Protein AF-A0A7J7QDY1-F1 (afdb_monomer_lite)

Structure (mmCIF, N/CA/C/O backbone):
data_AF-A0A7J7QDY1-F1
#
_entry.id   AF-A0A7J7QDY1-F1
#
loop_
_atom_site.group_PDB
_atom_site.id
_atom_site.type_symbol
_atom_site.label_atom_id
_atom_site.label_alt_id
_atom_site.label_comp_id
_atom_site.label_asym_id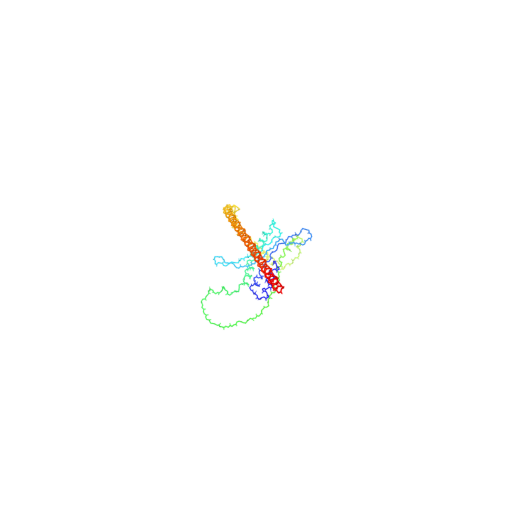
_atom_site.label_entity_id
_atom_site.label_seq_id
_atom_site.pdbx_PDB_ins_code
_atom_site.Cartn_x
_atom_site.Cartn_y
_atom_site.Cartn_z
_atom_site.occupancy
_atom_site.B_iso_or_equiv
_atom_site.auth_seq_id
_atom_site.auth_comp_id
_atom_site.auth_asym_id
_atom_site.auth_atom_id
_atom_site.pdbx_PDB_model_num
ATOM 1 N N . MET A 1 1 ? 29.925 -19.245 -31.149 1.00 50.41 1 MET A N 1
ATOM 2 C CA . MET A 1 1 ? 29.513 -19.096 -32.560 1.00 50.41 1 MET A CA 1
ATOM 3 C C . MET A 1 1 ? 29.948 -20.261 -33.450 1.00 50.41 1 MET A C 1
ATOM 5 O O . MET A 1 1 ? 29.070 -20.991 -33.870 1.00 50.41 1 MET A O 1
ATOM 9 N N . VAL A 1 2 ? 31.245 -20.544 -33.677 1.00 49.28 2 VAL A N 1
ATOM 10 C CA . VAL A 1 2 ? 31.669 -21.784 -34.391 1.00 49.28 2 VAL A CA 1
ATOM 11 C C . VAL A 1 2 ? 31.068 -23.031 -33.732 1.00 49.28 2 VAL A C 1
ATOM 13 O O . VAL A 1 2 ? 30.481 -23.875 -34.396 1.00 49.28 2 VAL A O 1
ATOM 16 N N . LYS A 1 3 ? 31.096 -23.073 -32.395 1.00 56.62 3 LYS A N 1
ATOM 17 C CA . LYS A 1 3 ? 30.429 -24.101 -31.585 1.00 56.62 3 LYS A CA 1
ATOM 18 C C . LYS A 1 3 ? 28.907 -24.157 -31.792 1.00 56.62 3 LYS A C 1
ATOM 20 O O . LYS A 1 3 ? 28.329 -25.228 -31.714 1.00 56.62 3 LYS A O 1
ATOM 25 N N . GLU A 1 4 ? 28.264 -23.024 -32.068 1.00 64.38 4 GLU A N 1
ATOM 26 C CA . GLU A 1 4 ? 26.815 -22.935 -32.287 1.00 64.38 4 GLU A CA 1
ATOM 27 C C . GLU A 1 4 ? 26.431 -23.416 -33.690 1.00 64.38 4 GLU A C 1
ATOM 29 O O . GLU A 1 4 ? 25.516 -24.219 -33.820 1.00 64.38 4 GLU A O 1
ATOM 34 N N . GLN A 1 5 ? 27.166 -23.005 -34.727 1.00 64.06 5 GLN A N 1
ATOM 35 C CA . GLN A 1 5 ? 26.963 -23.506 -36.089 1.00 64.06 5 GLN A CA 1
ATOM 36 C C . GLN A 1 5 ? 27.288 -25.004 -36.182 1.00 64.06 5 GLN A C 1
ATOM 38 O O . GLN A 1 5 ? 26.519 -25.768 -36.756 1.00 64.06 5 GLN A O 1
ATOM 43 N N . HIS A 1 6 ? 28.349 -25.465 -35.510 1.00 65.69 6 HIS A N 1
ATOM 44 C CA . HIS A 1 6 ? 28.631 -26.895 -35.371 1.00 65.69 6 HIS A CA 1
ATOM 45 C C . HIS A 1 6 ? 27.482 -27.637 -34.673 1.00 65.69 6 HIS A C 1
ATOM 47 O O . HIS A 1 6 ? 27.108 -28.731 -35.095 1.00 65.69 6 HIS A O 1
ATOM 53 N N . ASN A 1 7 ? 26.869 -27.026 -33.654 1.00 70.56 7 ASN A N 1
ATOM 54 C CA . ASN A 1 7 ? 25.703 -27.594 -32.988 1.00 70.56 7 ASN A CA 1
ATOM 55 C C . ASN A 1 7 ? 24.478 -27.641 -33.919 1.00 70.56 7 ASN A C 1
ATOM 57 O O . ASN A 1 7 ? 23.818 -28.670 -33.980 1.00 70.56 7 ASN A O 1
ATOM 61 N N . LYS A 1 8 ? 24.217 -26.594 -34.716 1.00 71.88 8 LYS A N 1
ATOM 62 C CA . LYS A 1 8 ? 23.139 -26.577 -35.727 1.00 71.88 8 LYS A CA 1
ATOM 63 C C . LYS A 1 8 ? 23.311 -27.687 -36.768 1.00 71.88 8 LYS A C 1
ATOM 65 O O . LYS A 1 8 ? 22.356 -28.401 -37.052 1.00 71.88 8 LYS A O 1
ATOM 70 N N . VAL A 1 9 ? 24.532 -27.902 -37.264 1.00 71.06 9 VAL A N 1
ATOM 71 C CA . VAL A 1 9 ? 24.847 -29.010 -38.188 1.00 71.06 9 VAL A CA 1
ATOM 72 C C . VAL A 1 9 ? 24.689 -30.373 -37.511 1.00 71.06 9 VAL A C 1
ATOM 74 O O . VAL A 1 9 ? 24.189 -31.312 -38.125 1.00 71.06 9 VAL A O 1
ATOM 77 N N . THR A 1 10 ? 25.085 -30.489 -36.243 1.00 69.38 10 THR A N 1
ATOM 78 C CA . THR A 1 10 ? 24.959 -31.732 -35.465 1.00 69.38 10 THR A CA 1
ATOM 79 C C . THR A 1 10 ? 23.492 -32.083 -35.215 1.00 69.38 10 THR A C 1
ATOM 81 O O . THR A 1 10 ? 23.098 -33.230 -35.414 1.00 69.38 10 THR A O 1
ATOM 84 N N . ILE A 1 11 ? 22.668 -31.092 -34.863 1.00 80.88 11 ILE A N 1
ATOM 85 C CA . ILE A 1 11 ? 21.217 -31.233 -34.687 1.00 80.88 11 ILE A CA 1
ATOM 86 C C . ILE A 1 11 ? 20.552 -31.598 -36.017 1.00 80.88 11 ILE A C 1
ATOM 88 O O . ILE A 1 11 ? 19.794 -32.561 -36.064 1.00 80.88 11 ILE A O 1
ATOM 92 N N . ALA A 1 12 ? 20.883 -30.907 -37.113 1.00 75.19 12 ALA A N 1
ATOM 93 C CA . ALA A 1 12 ? 20.360 -31.230 -38.441 1.00 75.19 12 ALA A CA 1
ATOM 94 C C . ALA A 1 12 ? 20.747 -32.649 -38.891 1.00 75.19 12 ALA A C 1
ATOM 96 O O . ALA A 1 12 ? 19.934 -33.358 -39.480 1.00 75.19 12 ALA A O 1
ATOM 97 N N . ARG A 1 13 ? 21.966 -33.103 -38.555 1.00 76.69 13 ARG A N 1
ATOM 98 C CA . ARG A 1 13 ? 22.422 -34.480 -38.806 1.00 76.69 13 ARG A CA 1
ATOM 99 C C . ARG A 1 13 ? 21.615 -35.499 -38.012 1.00 76.69 13 ARG A C 1
ATOM 101 O O . ARG A 1 13 ? 21.224 -36.512 -38.580 1.00 76.69 13 ARG A O 1
ATOM 108 N N . ALA A 1 14 ? 21.362 -35.228 -36.734 1.00 82.56 14 ALA A N 1
ATOM 109 C CA . ALA A 1 14 ? 20.544 -36.090 -35.886 1.00 82.56 14 ALA A CA 1
ATOM 110 C C . ALA A 1 14 ? 19.074 -36.129 -36.341 1.00 82.56 14 ALA A C 1
ATOM 112 O O . ALA A 1 14 ? 18.436 -37.172 -36.245 1.00 82.56 14 ALA A O 1
ATOM 113 N N . ALA A 1 15 ? 18.559 -35.018 -36.875 1.00 85.25 15 ALA A N 1
ATOM 114 C CA . ALA A 1 15 ? 17.197 -34.897 -37.392 1.00 85.25 15 ALA A CA 1
ATOM 115 C C . ALA A 1 15 ? 17.015 -35.434 -38.826 1.00 85.25 15 ALA A C 1
ATOM 117 O O . ALA A 1 15 ? 15.889 -35.496 -39.309 1.00 85.25 15 ALA A O 1
ATOM 118 N N . GLY A 1 16 ? 18.099 -35.798 -39.523 1.00 84.50 16 GLY A N 1
ATOM 119 C CA . GLY A 1 16 ? 18.042 -36.209 -40.930 1.00 84.50 16 GLY A CA 1
ATOM 120 C C . GLY A 1 16 ? 17.632 -35.086 -41.893 1.00 84.50 16 GLY A C 1
ATOM 121 O O . GLY A 1 16 ? 17.194 -35.373 -43.004 1.00 84.50 16 GLY A O 1
ATOM 122 N N . ASP A 1 17 ? 17.770 -33.817 -41.493 1.00 84.44 17 ASP A N 1
ATOM 123 C CA . ASP A 1 17 ? 17.367 -32.663 -42.300 1.00 84.44 17 ASP A CA 1
ATOM 124 C C . ASP A 1 17 ? 18.372 -32.430 -43.435 1.00 84.44 17 ASP A C 1
ATOM 126 O O . ASP A 1 17 ? 19.403 -31.761 -43.288 1.00 84.44 17 ASP A O 1
ATOM 130 N N . SER A 1 18 ? 18.071 -33.012 -44.596 1.00 74.25 18 SER A N 1
ATOM 131 C CA . SER A 1 18 ? 18.909 -32.905 -45.785 1.00 74.25 18 SER A CA 1
ATOM 132 C C . SER A 1 18 ? 19.038 -31.470 -46.292 1.00 74.25 18 SER A C 1
ATOM 134 O O . SER A 1 18 ? 20.048 -31.167 -46.914 1.00 74.25 18 SER A O 1
ATOM 136 N N . GLY A 1 19 ? 18.078 -30.580 -46.020 1.00 72.50 19 GLY A N 1
ATOM 137 C CA . GLY A 1 19 ? 18.116 -29.187 -46.468 1.00 72.50 19 GLY A CA 1
ATOM 138 C C . GLY A 1 19 ? 19.184 -28.380 -45.734 1.00 72.50 19 GLY A C 1
ATOM 139 O O . GLY A 1 19 ? 20.053 -27.774 -46.365 1.00 72.50 19 GLY A O 1
ATOM 140 N N . ILE A 1 20 ? 19.181 -28.438 -44.399 1.00 67.31 20 ILE A N 1
ATOM 141 C CA . ILE A 1 20 ? 20.182 -27.745 -43.571 1.00 67.31 20 ILE A CA 1
ATOM 142 C C . ILE A 1 20 ? 21.566 -28.379 -43.743 1.00 67.31 20 ILE A C 1
ATOM 144 O O . ILE A 1 20 ? 22.566 -27.669 -43.854 1.00 67.31 20 ILE A O 1
ATOM 148 N N . LEU A 1 21 ? 21.645 -29.711 -43.830 1.00 70.12 21 LEU A N 1
ATOM 149 C CA . LEU A 1 21 ? 22.910 -30.404 -44.092 1.00 70.12 21 LEU A CA 1
ATOM 150 C C . LEU A 1 21 ? 23.494 -30.055 -45.462 1.00 70.12 21 LEU A C 1
ATOM 152 O O . LEU A 1 21 ? 24.714 -29.999 -45.608 1.00 70.12 21 LEU A O 1
ATOM 156 N N . HIS A 1 22 ? 22.641 -29.827 -46.458 1.00 68.12 22 HIS A N 1
ATOM 157 C CA . HIS A 1 22 ? 23.068 -29.433 -47.789 1.00 68.12 22 HIS A CA 1
ATOM 158 C C . HIS A 1 22 ? 23.531 -27.972 -47.829 1.00 68.12 22 HIS A C 1
ATOM 160 O O . HIS A 1 22 ? 24.593 -27.697 -48.376 1.00 68.12 22 HIS A O 1
ATOM 166 N N . GLN A 1 23 ? 22.835 -27.052 -47.155 1.00 63.38 23 GLN A N 1
ATOM 167 C CA . GLN A 1 23 ? 23.293 -25.662 -47.004 1.00 63.38 23 GLN A CA 1
ATOM 168 C C . GLN A 1 23 ? 24.621 -25.565 -46.234 1.00 63.38 23 GLN A C 1
ATOM 170 O O . GLN A 1 23 ? 25.520 -24.820 -46.625 1.00 63.38 23 GLN A O 1
ATOM 175 N N . ALA A 1 24 ? 24.791 -26.381 -45.191 1.00 62.16 24 ALA A N 1
ATOM 176 C CA . ALA A 1 24 ? 26.018 -26.434 -44.402 1.00 62.16 24 ALA A CA 1
ATOM 177 C C . ALA A 1 24 ? 27.235 -26.970 -45.180 1.00 62.16 24 ALA A C 1
ATOM 179 O O . ALA A 1 24 ? 28.372 -26.690 -44.803 1.00 62.16 24 ALA A O 1
ATOM 180 N N . ARG A 1 25 ? 27.030 -27.727 -46.271 1.00 61.44 25 ARG A N 1
ATOM 181 C CA . ARG A 1 25 ? 28.130 -28.235 -47.116 1.00 61.44 25 ARG A CA 1
ATOM 182 C C . ARG A 1 25 ? 28.845 -27.142 -47.906 1.00 61.44 25 ARG A C 1
ATOM 184 O O . ARG A 1 25 ? 29.973 -27.370 -48.329 1.00 61.44 25 ARG A O 1
ATOM 191 N N . PHE A 1 26 ? 28.224 -25.977 -48.074 1.00 63.06 26 PHE A N 1
ATOM 192 C CA . PHE A 1 26 ? 28.770 -24.872 -48.868 1.00 63.06 26 PHE A CA 1
ATOM 193 C C . PHE A 1 26 ? 29.079 -23.635 -48.030 1.00 63.06 26 PHE A C 1
ATOM 195 O O . PHE A 1 26 ? 29.257 -22.543 -48.563 1.00 63.06 26 PHE A O 1
ATOM 202 N N . THR A 1 27 ? 29.140 -23.792 -46.708 1.00 70.12 27 THR A N 1
ATOM 203 C CA . THR A 1 27 ? 29.613 -22.729 -45.835 1.00 70.12 27 THR A CA 1
ATOM 204 C C . THR A 1 27 ? 31.135 -22.683 -45.874 1.00 70.12 27 THR A C 1
ATOM 206 O O . THR A 1 27 ? 31.817 -23.590 -45.397 1.00 70.12 27 THR A O 1
ATOM 209 N N . PHE A 1 28 ? 31.671 -21.609 -46.437 1.00 73.19 28 PHE A N 1
ATOM 210 C CA . PHE A 1 28 ? 33.096 -21.343 -46.479 1.00 73.19 28 PHE A CA 1
ATOM 211 C C . PHE A 1 28 ? 33.472 -20.444 -45.303 1.00 73.19 28 PHE A C 1
ATOM 213 O O . PHE A 1 28 ? 32.840 -19.418 -45.038 1.00 73.19 28 PHE A O 1
ATOM 220 N N . LEU A 1 29 ? 34.518 -20.846 -44.586 1.00 79.12 29 LEU A N 1
ATOM 221 C CA . LEU A 1 29 ? 35.142 -20.028 -43.558 1.00 79.12 29 LEU A CA 1
ATOM 222 C C . LEU A 1 29 ? 36.450 -19.477 -44.124 1.00 79.12 29 LEU A C 1
ATOM 224 O O . LEU A 1 29 ? 37.434 -20.204 -44.245 1.00 79.12 29 LEU A O 1
ATOM 228 N N . GLY A 1 30 ? 36.457 -18.194 -44.473 1.00 81.94 30 GLY A N 1
ATOM 229 C CA . GLY A 1 30 ? 37.680 -17.484 -44.830 1.00 81.94 30 GLY A CA 1
ATOM 230 C C . GLY A 1 30 ? 38.332 -16.934 -43.573 1.00 81.94 30 GLY A C 1
ATOM 231 O O . GLY A 1 30 ? 37.672 -16.251 -42.793 1.00 81.94 30 GLY A O 1
ATOM 232 N N . THR A 1 31 ? 39.617 -17.202 -43.368 1.00 85.50 31 THR A N 1
ATOM 233 C CA . THR A 1 31 ? 40.381 -16.637 -42.249 1.00 85.50 31 THR A CA 1
ATOM 234 C C . THR A 1 31 ? 41.614 -15.911 -42.755 1.00 85.50 31 THR A C 1
ATOM 236 O O . THR A 1 31 ? 42.326 -16.429 -43.610 1.00 85.50 31 THR A O 1
ATOM 239 N N . ILE A 1 32 ? 41.901 -14.747 -42.179 1.00 84.94 32 ILE A N 1
ATOM 240 C CA . ILE A 1 32 ? 43.189 -14.071 -42.313 1.00 84.94 32 ILE A CA 1
ATOM 241 C C . ILE A 1 32 ? 43.961 -14.282 -41.024 1.00 84.94 32 ILE A C 1
ATOM 243 O O . ILE A 1 32 ? 43.484 -13.942 -39.937 1.00 84.94 32 ILE A O 1
ATOM 247 N N . THR A 1 33 ? 45.174 -14.799 -41.162 1.00 88.44 33 THR A N 1
ATOM 248 C CA . THR A 1 33 ? 46.142 -14.891 -40.076 1.00 88.44 33 THR A CA 1
ATOM 249 C C . THR A 1 33 ? 47.194 -13.803 -40.220 1.00 88.44 33 THR A C 1
ATOM 251 O O . THR A 1 33 ? 47.693 -13.576 -41.321 1.00 88.44 33 THR A O 1
ATOM 254 N N . ALA A 1 34 ? 47.555 -13.151 -39.118 1.00 86.19 34 ALA A N 1
ATOM 255 C CA . ALA A 1 34 ? 48.703 -12.253 -39.071 1.00 86.19 34 ALA A CA 1
ATOM 256 C C . ALA A 1 34 ? 49.852 -12.910 -38.289 1.00 86.19 34 ALA A C 1
ATOM 258 O O . ALA A 1 34 ? 49.587 -13.711 -37.384 1.00 86.19 34 ALA A O 1
ATOM 259 N N . PRO A 1 35 ? 51.118 -12.575 -38.600 1.00 84.06 35 PRO A N 1
ATOM 260 C CA . PRO A 1 35 ? 52.236 -12.974 -37.759 1.00 84.06 35 PRO A CA 1
ATOM 261 C C . PRO A 1 35 ? 52.026 -12.404 -36.353 1.00 84.06 35 PRO A C 1
ATOM 263 O O . PRO A 1 35 ? 51.750 -11.210 -36.204 1.00 84.06 35 PRO A O 1
ATOM 266 N N . ALA A 1 36 ? 52.132 -13.250 -35.330 1.00 79.62 36 ALA A N 1
ATOM 267 C CA . ALA A 1 36 ? 52.192 -12.773 -33.957 1.00 79.62 36 ALA A CA 1
ATOM 268 C C . ALA A 1 36 ? 53.525 -12.037 -33.734 1.00 79.62 36 ALA A C 1
ATOM 270 O O . ALA A 1 36 ? 54.518 -12.296 -34.417 1.00 79.62 36 ALA A O 1
ATOM 271 N N . ALA A 1 37 ? 53.559 -11.080 -32.807 1.00 74.56 37 ALA A N 1
ATOM 272 C CA . ALA A 1 37 ? 54.799 -10.392 -32.473 1.00 74.56 37 ALA A CA 1
ATOM 273 C C . ALA A 1 37 ? 55.717 -11.353 -31.692 1.00 74.56 37 ALA A C 1
ATOM 275 O O . ALA A 1 37 ? 55.484 -11.597 -30.514 1.00 74.56 37 ALA A O 1
ATOM 276 N N . GLY A 1 38 ? 56.748 -11.903 -32.343 1.00 81.25 38 GLY A N 1
ATOM 277 C CA . GLY A 1 38 ? 57.730 -12.804 -31.722 1.00 81.25 38 GLY A CA 1
ATOM 278 C C . GLY A 1 38 ? 57.707 -14.226 -32.296 1.00 81.25 38 GLY A C 1
ATOM 279 O O . GLY A 1 38 ? 57.434 -14.417 -33.477 1.00 81.25 38 GLY A O 1
ATOM 280 N N . THR A 1 39 ? 58.027 -15.224 -31.465 1.00 65.81 39 THR A N 1
ATOM 281 C CA . THR A 1 39 ? 58.053 -16.660 -31.826 1.00 65.81 39 THR A CA 1
ATOM 282 C C . THR A 1 39 ? 56.696 -17.356 -31.672 1.00 65.81 39 THR A C 1
ATOM 284 O O . THR A 1 39 ? 56.616 -18.583 -31.732 1.00 65.81 39 THR A O 1
ATOM 287 N N . GLU A 1 40 ? 55.626 -16.597 -31.445 1.00 79.62 40 GLU A N 1
ATOM 288 C CA . GLU A 1 40 ? 54.281 -17.144 -31.292 1.00 79.62 40 GLU A CA 1
ATOM 289 C C . GLU A 1 40 ? 53.671 -17.566 -32.642 1.00 79.62 40 GLU A C 1
ATOM 291 O O . GLU A 1 40 ? 53.973 -16.975 -33.685 1.00 79.62 40 GLU A O 1
ATOM 296 N N . PRO A 1 41 ? 52.797 -18.590 -32.650 1.00 84.56 41 PRO A N 1
ATOM 297 C CA . PRO A 1 41 ? 52.110 -19.018 -33.860 1.00 84.56 41 PRO A CA 1
ATOM 298 C C . PRO A 1 41 ? 51.226 -17.893 -34.430 1.00 84.56 41 PRO A C 1
ATOM 300 O O . PRO A 1 41 ? 50.699 -17.070 -33.676 1.00 84.56 41 PRO A O 1
ATOM 303 N N . PRO A 1 42 ? 51.025 -17.849 -35.760 1.00 87.31 42 PRO A N 1
ATOM 304 C CA . PRO A 1 42 ? 50.192 -16.833 -36.393 1.00 87.31 42 PRO A CA 1
ATOM 305 C C . PRO A 1 42 ? 48.766 -16.862 -35.827 1.00 87.31 42 PRO A C 1
ATOM 307 O O . PRO A 1 42 ? 48.158 -17.922 -35.675 1.00 87.31 42 PRO A O 1
ATOM 310 N N . THR A 1 43 ? 48.225 -15.684 -35.519 1.00 89.12 43 THR A N 1
ATOM 311 C CA . THR A 1 43 ? 46.898 -15.538 -34.905 1.00 89.12 43 THR A CA 1
ATOM 312 C C . THR A 1 43 ? 45.861 -15.147 -35.950 1.00 89.12 43 THR A C 1
ATOM 314 O O . THR A 1 43 ? 46.146 -14.395 -36.884 1.00 89.12 43 THR A O 1
ATOM 317 N N . VAL A 1 44 ? 44.635 -15.658 -35.811 1.00 87.25 44 VAL A N 1
ATOM 318 C CA . VAL A 1 44 ? 43.519 -15.283 -36.690 1.00 87.25 44 VAL A CA 1
ATOM 319 C C . VAL A 1 44 ? 43.083 -13.860 -36.345 1.00 87.25 44 VAL A C 1
ATOM 321 O O . VAL A 1 44 ? 42.553 -13.605 -35.264 1.00 87.25 44 VAL A O 1
ATOM 324 N N . VAL A 1 45 ? 43.296 -12.926 -37.269 1.00 89.69 45 VAL A N 1
ATOM 325 C CA . VAL A 1 45 ? 42.962 -11.502 -37.088 1.00 89.69 45 VAL A CA 1
ATOM 326 C C . VAL A 1 45 ? 41.626 -11.128 -37.712 1.00 89.69 45 VAL A C 1
ATOM 328 O O . VAL A 1 45 ? 41.003 -10.147 -37.298 1.00 89.69 45 VAL A O 1
ATOM 331 N N . SER A 1 46 ? 41.157 -11.910 -38.683 1.00 88.50 46 SER A N 1
ATOM 332 C CA . SER A 1 46 ? 39.830 -11.748 -39.258 1.00 88.50 46 SER A CA 1
ATOM 333 C C . SER A 1 46 ? 39.277 -13.078 -39.753 1.00 88.50 46 SER A C 1
ATOM 335 O O . SER A 1 46 ? 40.028 -13.925 -40.234 1.00 88.50 46 SER A O 1
ATOM 337 N N . ALA A 1 47 ? 37.969 -13.263 -39.617 1.00 88.75 47 ALA A N 1
ATOM 338 C CA . ALA A 1 47 ? 37.262 -14.426 -40.122 1.00 88.75 47 ALA A CA 1
ATOM 339 C C . ALA A 1 47 ? 35.925 -14.004 -40.733 1.00 88.75 47 ALA A C 1
ATOM 341 O O . ALA A 1 47 ? 35.248 -13.117 -40.209 1.00 88.75 47 ALA A O 1
ATOM 342 N N . GLY A 1 48 ? 35.560 -14.648 -41.834 1.00 87.31 48 GLY A N 1
ATOM 343 C CA . GLY A 1 48 ? 34.332 -14.400 -42.570 1.00 87.31 48 GLY A CA 1
ATOM 344 C C . GLY A 1 48 ? 33.613 -15.711 -42.832 1.00 87.31 48 GLY A C 1
ATOM 345 O O . GLY A 1 48 ? 34.230 -16.647 -43.340 1.00 87.31 48 GLY A O 1
ATOM 346 N N . LEU A 1 49 ? 32.330 -15.775 -42.486 1.00 86.19 49 LEU A N 1
ATOM 347 C CA . LEU A 1 49 ? 31.461 -16.883 -42.862 1.00 86.19 49 LEU A CA 1
ATOM 348 C C . LEU A 1 49 ? 30.664 -16.466 -44.090 1.00 86.19 49 LEU A C 1
ATOM 350 O O . LEU A 1 49 ? 29.912 -15.489 -44.033 1.00 86.19 49 LEU A O 1
ATOM 354 N N . PHE A 1 50 ? 30.827 -17.199 -45.183 1.00 85.81 50 PHE A N 1
ATOM 355 C CA . PHE A 1 50 ? 30.107 -16.920 -46.414 1.00 85.81 50 PHE A CA 1
ATOM 356 C C . PHE A 1 50 ? 29.603 -18.196 -47.073 1.00 85.81 50 PHE A C 1
ATOM 358 O O . PHE A 1 50 ? 30.207 -19.260 -46.951 1.00 85.81 50 PHE A O 1
ATOM 365 N N . TYR A 1 51 ? 28.466 -18.097 -47.751 1.00 84.75 51 TYR A N 1
ATOM 366 C CA . TYR A 1 51 ? 27.877 -19.212 -48.478 1.00 84.75 51 TYR A CA 1
ATOM 367 C C . TYR A 1 51 ? 27.150 -18.732 -49.738 1.00 84.75 51 TYR A C 1
ATOM 369 O O . TYR A 1 51 ? 26.586 -17.632 -49.765 1.00 84.75 51 TYR A O 1
ATOM 377 N N . PRO A 1 52 ? 27.151 -19.552 -50.796 1.00 80.75 52 PRO A N 1
ATOM 378 C CA . PRO A 1 52 ? 26.446 -19.248 -52.025 1.00 80.75 52 PRO A CA 1
ATOM 379 C C . PRO A 1 52 ? 24.934 -19.445 -51.861 1.00 80.75 52 PRO A C 1
ATOM 381 O O . PRO A 1 52 ? 24.475 -20.394 -51.226 1.00 80.75 52 PRO A O 1
ATOM 384 N N . ARG A 1 53 ? 24.140 -18.562 -52.468 1.00 80.25 53 ARG A N 1
ATOM 385 C CA . ARG A 1 53 ? 22.681 -18.673 -52.563 1.00 80.25 53 ARG A CA 1
ATOM 386 C C . ARG A 1 53 ? 22.201 -18.084 -53.886 1.00 80.25 53 ARG A C 1
ATOM 388 O O . ARG A 1 53 ? 22.770 -17.114 -54.375 1.00 80.25 53 ARG A O 1
ATOM 395 N N . TRP A 1 54 ? 21.129 -18.632 -54.442 1.00 78.62 54 TRP A N 1
ATOM 396 C CA . TRP A 1 54 ? 20.419 -17.990 -55.545 1.00 78.62 54 TRP A CA 1
ATOM 397 C C . TRP A 1 54 ? 19.640 -16.779 -55.032 1.00 78.62 54 TRP A C 1
ATOM 399 O O . TRP A 1 54 ? 18.972 -16.859 -53.996 1.00 78.62 54 TRP A O 1
ATOM 409 N N . CYS A 1 55 ? 19.723 -15.659 -55.744 1.00 82.75 55 CYS A N 1
ATOM 410 C CA . CYS A 1 55 ? 18.823 -14.528 -55.554 1.00 82.75 55 CYS A CA 1
ATOM 411 C C . CYS A 1 55 ? 18.145 -14.180 -56.883 1.00 82.75 55 CYS A C 1
ATOM 413 O O . CYS A 1 55 ? 18.704 -14.407 -57.953 1.00 82.75 55 CYS A O 1
ATOM 415 N N . SER A 1 56 ? 16.924 -13.650 -56.814 1.00 82.50 56 SER A N 1
ATOM 416 C CA . SER A 1 56 ? 16.193 -13.170 -57.987 1.00 82.50 56 SER A CA 1
ATOM 417 C C . SER A 1 56 ? 16.162 -11.648 -57.963 1.00 82.50 56 SER A C 1
ATOM 419 O O . SER A 1 56 ? 15.796 -11.049 -56.948 1.00 82.50 56 SER A O 1
ATOM 421 N N . ARG A 1 57 ? 16.550 -11.020 -59.073 1.00 81.06 57 ARG A N 1
ATOM 422 C CA . ARG A 1 57 ? 16.387 -9.580 -59.294 1.00 81.06 57 ARG A CA 1
ATOM 423 C C . ARG A 1 57 ? 15.754 -9.393 -60.662 1.00 81.06 57 ARG A C 1
ATOM 425 O O . ARG A 1 57 ? 16.276 -9.898 -61.650 1.00 81.06 57 ARG A O 1
ATOM 432 N N . ASP A 1 58 ? 14.614 -8.711 -60.699 1.00 89.50 58 ASP A N 1
ATOM 433 C CA . ASP A 1 58 ? 13.849 -8.456 -61.928 1.00 89.50 58 ASP A CA 1
ATOM 434 C C . ASP A 1 58 ? 13.467 -9.743 -62.690 1.00 89.50 58 ASP A C 1
ATOM 436 O O . ASP A 1 58 ? 13.428 -9.779 -63.917 1.00 89.50 58 ASP A O 1
ATOM 440 N N . GLY A 1 59 ? 13.204 -10.827 -61.949 1.00 86.69 59 GLY A N 1
ATOM 441 C CA . GLY A 1 59 ? 12.835 -12.132 -62.509 1.00 86.69 59 GLY A CA 1
ATOM 442 C C . GLY A 1 59 ? 14.006 -12.951 -63.059 1.00 86.69 59 GLY A C 1
ATOM 443 O O . GLY A 1 59 ? 13.792 -14.078 -63.494 1.00 86.69 59 GLY A O 1
ATOM 444 N N . VAL A 1 60 ? 15.237 -12.433 -63.008 1.00 83.75 60 VAL A N 1
ATOM 445 C CA . VAL A 1 60 ? 16.447 -13.166 -63.396 1.00 83.75 60 VAL A CA 1
ATOM 446 C C . VAL A 1 60 ? 17.110 -13.733 -62.144 1.00 83.75 60 VAL A C 1
ATOM 448 O O . VAL A 1 60 ? 17.481 -12.989 -61.231 1.00 83.75 60 VAL A O 1
ATOM 451 N N . GLU A 1 61 ? 17.250 -15.057 -62.090 1.00 80.31 61 GLU A N 1
ATOM 452 C CA . GLU A 1 61 ? 18.010 -15.728 -61.036 1.00 80.31 61 GLU A CA 1
ATOM 453 C C . GLU A 1 61 ? 19.512 -15.563 -61.279 1.00 80.31 61 GLU A C 1
ATOM 455 O O . GLU A 1 61 ? 20.014 -15.805 -62.377 1.00 80.31 61 GLU A O 1
ATOM 460 N N . MET A 1 62 ? 20.240 -15.144 -60.246 1.00 82.44 62 MET A N 1
ATOM 461 C CA . MET A 1 62 ? 21.689 -15.007 -60.287 1.00 82.44 62 MET A CA 1
ATOM 462 C C . MET A 1 62 ? 22.333 -15.627 -59.041 1.00 82.44 62 MET A C 1
ATOM 464 O O . MET A 1 62 ? 21.761 -15.567 -57.945 1.00 82.44 62 MET A O 1
ATOM 468 N N . PRO A 1 63 ? 23.527 -16.225 -59.179 1.00 80.75 63 PRO A N 1
ATOM 469 C CA . PRO A 1 63 ? 24.283 -16.703 -58.036 1.00 80.75 63 PRO A CA 1
ATOM 470 C C . PRO A 1 63 ? 24.778 -15.511 -57.208 1.00 80.75 63 PRO A C 1
ATOM 472 O O . PRO A 1 63 ? 25.363 -14.568 -57.740 1.00 80.75 63 PRO A O 1
ATOM 475 N N . HIS A 1 64 ? 24.570 -15.560 -55.895 1.00 83.00 64 HIS A N 1
ATOM 476 C CA . HIS A 1 64 ? 24.994 -14.526 -54.958 1.00 83.00 64 HIS A CA 1
ATOM 477 C C . HIS A 1 64 ? 25.758 -15.144 -53.785 1.00 83.00 64 HIS A C 1
ATOM 479 O O . HIS A 1 64 ? 25.360 -16.176 -53.247 1.00 83.00 64 HIS A O 1
ATOM 485 N N . MET A 1 65 ? 26.849 -14.512 -53.356 1.00 84.12 65 MET A N 1
ATOM 486 C CA . MET A 1 65 ? 27.579 -14.923 -52.157 1.00 84.12 65 MET A CA 1
ATOM 487 C C . MET A 1 65 ? 27.062 -14.116 -50.965 1.00 84.12 65 MET A C 1
ATOM 489 O O . MET A 1 65 ? 27.202 -12.895 -50.928 1.00 84.12 65 MET A O 1
ATOM 493 N N . TYR A 1 66 ? 26.441 -14.776 -49.991 1.00 83.88 66 TYR A N 1
ATOM 494 C CA . TYR A 1 66 ? 26.029 -14.129 -48.749 1.00 83.88 66 TYR A CA 1
ATOM 495 C C . TYR A 1 66 ? 27.175 -14.184 -47.749 1.00 83.88 66 TYR A C 1
ATOM 497 O O . TYR A 1 66 ? 27.665 -15.263 -47.430 1.00 83.88 66 TYR A O 1
ATOM 505 N N . VAL A 1 67 ? 27.585 -13.022 -47.242 1.00 87.25 67 VAL A N 1
ATOM 506 C CA . VAL A 1 67 ? 28.511 -12.912 -46.111 1.00 87.25 67 VAL A CA 1
ATOM 507 C C . VAL A 1 67 ? 27.660 -12.724 -44.864 1.00 87.25 67 VAL A C 1
ATOM 509 O O . VAL A 1 67 ? 27.092 -11.657 -44.650 1.00 87.25 67 VAL A O 1
ATOM 512 N N . GLU A 1 68 ? 27.515 -13.779 -44.070 1.00 84.31 68 GLU A N 1
ATOM 513 C CA . GLU A 1 68 ? 26.668 -13.745 -42.873 1.00 84.31 68 GLU A CA 1
ATOM 514 C C . GLU A 1 68 ? 27.384 -13.053 -41.718 1.00 84.31 68 GLU A C 1
ATOM 516 O O . GLU A 1 68 ? 26.785 -12.309 -40.944 1.00 84.31 68 GLU A O 1
ATOM 521 N N . LEU A 1 69 ? 28.686 -13.307 -41.594 1.00 82.75 69 LEU A N 1
ATOM 522 C CA . LEU A 1 69 ? 29.474 -12.876 -40.452 1.00 82.75 69 LEU A CA 1
ATOM 523 C C . LEU A 1 69 ? 30.836 -12.400 -40.923 1.00 82.75 69 LEU A C 1
ATOM 525 O O . LEU A 1 69 ? 31.529 -13.114 -41.644 1.00 82.75 69 LEU A O 1
ATOM 529 N N . LEU A 1 70 ? 31.228 -11.219 -40.457 1.00 88.06 70 LEU A N 1
ATOM 530 C CA . LEU A 1 70 ? 32.566 -10.674 -40.620 1.00 88.06 70 LEU A CA 1
ATOM 531 C C . LEU A 1 70 ? 33.077 -10.266 -39.239 1.00 88.06 70 LEU A C 1
ATOM 533 O O . LEU A 1 70 ? 32.550 -9.348 -38.613 1.00 88.06 70 LEU A O 1
ATOM 537 N N . CYS A 1 71 ? 34.102 -10.953 -38.749 1.00 88.06 71 CYS A N 1
ATOM 538 C CA . CYS A 1 71 ? 34.736 -10.646 -37.474 1.00 88.06 71 CYS A CA 1
ATOM 539 C C . CYS A 1 71 ? 36.157 -10.142 -37.725 1.00 88.06 71 CYS A C 1
ATOM 541 O O . CYS A 1 71 ? 36.921 -10.756 -38.470 1.00 88.06 71 CYS A O 1
ATOM 543 N N . CYS A 1 72 ? 36.526 -9.031 -37.089 1.00 89.12 72 CYS A N 1
ATOM 544 C CA . CYS A 1 72 ? 37.880 -8.482 -37.121 1.00 89.12 72 CYS A CA 1
ATOM 545 C C . CYS A 1 72 ? 38.347 -8.242 -35.686 1.00 89.12 72 CYS A C 1
ATOM 547 O O . CYS A 1 72 ? 37.780 -7.406 -34.990 1.00 89.12 72 CYS A O 1
ATOM 549 N N . ASN A 1 73 ? 39.396 -8.943 -35.260 1.00 85.12 73 ASN A N 1
ATOM 550 C CA . ASN A 1 73 ? 39.959 -8.804 -33.914 1.00 85.12 73 ASN A CA 1
ATOM 551 C C . ASN A 1 73 ? 40.879 -7.569 -33.785 1.00 85.12 73 ASN A C 1
ATOM 553 O O . ASN A 1 73 ? 41.411 -7.268 -32.724 1.00 85.12 73 ASN A O 1
ATOM 557 N N . SER A 1 74 ? 41.115 -6.849 -34.885 1.00 84.06 74 SER A N 1
ATOM 558 C CA . SER A 1 74 ? 41.976 -5.660 -34.923 1.00 84.06 74 SER A CA 1
ATOM 559 C C . SER A 1 74 ? 41.402 -4.599 -35.872 1.00 84.06 74 SER A C 1
ATOM 561 O O . SER A 1 74 ? 41.861 -4.480 -37.016 1.00 84.06 74 SER A O 1
ATOM 563 N N . PRO A 1 75 ? 40.364 -3.851 -35.446 1.00 81.88 75 PRO A N 1
ATOM 564 C CA . PRO A 1 75 ? 39.797 -2.771 -36.249 1.00 81.88 75 PRO A CA 1
ATOM 565 C C . PRO A 1 75 ? 40.853 -1.692 -36.549 1.00 81.88 75 PRO A C 1
ATOM 567 O O . PRO A 1 75 ? 41.777 -1.471 -35.772 1.00 81.88 75 PRO A O 1
ATOM 570 N N . GLY A 1 76 ? 40.743 -1.040 -37.711 1.00 83.06 76 GLY A N 1
ATOM 571 C CA . GLY A 1 76 ? 41.665 0.023 -38.145 1.00 83.06 76 GLY A CA 1
ATOM 572 C C . GLY A 1 76 ? 42.907 -0.435 -38.924 1.00 83.06 76 GLY A C 1
ATOM 573 O O . GLY A 1 76 ? 43.606 0.404 -39.477 1.00 83.06 76 GLY A O 1
ATOM 574 N N . ARG A 1 77 ? 43.166 -1.747 -39.042 1.00 84.50 77 ARG A N 1
ATOM 575 C CA . ARG A 1 77 ? 44.305 -2.294 -39.817 1.00 84.50 77 ARG A CA 1
ATOM 576 C C . ARG A 1 77 ? 43.963 -2.760 -41.238 1.00 84.50 77 ARG A C 1
ATOM 578 O O . ARG A 1 77 ? 44.795 -3.361 -41.905 1.00 84.50 77 ARG A O 1
ATOM 585 N N . GLY A 1 78 ? 42.731 -2.533 -41.693 1.00 87.19 78 GLY A N 1
ATOM 586 C CA . GLY A 1 78 ? 42.288 -2.931 -43.036 1.00 87.19 78 GLY A CA 1
ATOM 587 C C . GLY A 1 78 ? 42.076 -4.439 -43.239 1.00 87.19 78 GLY A C 1
ATOM 588 O O . GLY A 1 78 ? 41.775 -4.861 -44.347 1.00 87.19 78 GLY A O 1
ATOM 589 N N . TYR A 1 79 ? 42.169 -5.281 -42.203 1.00 85.94 79 TYR A N 1
ATOM 590 C CA . TYR A 1 79 ? 41.957 -6.729 -42.371 1.00 85.94 79 TYR A CA 1
ATOM 591 C C . TYR A 1 79 ? 40.561 -7.083 -42.897 1.00 85.94 79 TYR A C 1
ATOM 593 O O . TYR A 1 79 ? 40.431 -8.015 -43.683 1.00 85.94 79 TYR A O 1
ATOM 601 N N . GLY A 1 80 ? 39.534 -6.306 -42.534 1.00 84.44 80 GLY A N 1
ATOM 602 C CA . GLY A 1 80 ? 38.184 -6.494 -43.067 1.00 84.44 80 GLY A CA 1
ATOM 603 C C . GLY A 1 80 ? 38.099 -6.264 -44.578 1.00 84.44 80 GLY A C 1
ATOM 604 O O . GLY A 1 80 ? 37.466 -7.051 -45.273 1.00 84.44 80 GLY A O 1
ATOM 605 N N . SER A 1 81 ? 38.780 -5.243 -45.112 1.00 85.81 81 SER A N 1
ATOM 606 C CA . SER A 1 81 ? 38.794 -4.986 -46.559 1.00 85.81 81 SER A CA 1
ATOM 607 C C . SER A 1 81 ? 39.639 -6.006 -47.322 1.00 85.81 81 SER A C 1
ATOM 609 O O . SER A 1 81 ? 39.255 -6.400 -48.418 1.00 85.81 81 SER A O 1
ATOM 611 N N . ILE A 1 82 ? 40.743 -6.491 -46.739 1.00 84.50 82 ILE A N 1
ATOM 612 C CA . ILE A 1 82 ? 41.534 -7.588 -47.324 1.00 84.50 82 ILE A CA 1
ATOM 613 C C . ILE A 1 82 ? 40.695 -8.871 -47.384 1.00 84.50 82 ILE A C 1
ATOM 615 O O . ILE A 1 82 ? 40.671 -9.540 -48.414 1.00 84.50 82 ILE A O 1
ATOM 619 N N . LEU A 1 83 ? 39.963 -9.190 -46.310 1.00 85.19 83 LEU A N 1
ATOM 620 C CA . LEU A 1 83 ? 39.108 -10.376 -46.264 1.00 85.19 83 LEU A CA 1
ATOM 621 C C . LEU A 1 83 ? 37.977 -10.284 -47.288 1.00 85.19 83 LEU A C 1
ATOM 623 O O . LEU A 1 83 ? 37.740 -11.247 -48.009 1.00 85.19 83 LEU A O 1
ATOM 627 N N . LEU A 1 84 ? 37.323 -9.126 -47.400 1.00 85.38 84 LEU A N 1
ATOM 628 C CA . LEU A 1 84 ? 36.295 -8.904 -48.417 1.00 85.38 84 LEU A CA 1
ATOM 629 C C . LEU A 1 84 ? 36.865 -9.002 -49.837 1.00 85.38 84 LEU A C 1
ATOM 631 O O . LEU A 1 84 ? 36.274 -9.686 -50.662 1.00 85.38 84 LEU A O 1
ATOM 635 N N . SER A 1 85 ? 38.045 -8.436 -50.102 1.00 87.06 85 SER A N 1
ATOM 636 C CA . SER A 1 85 ? 38.726 -8.569 -51.399 1.00 87.06 85 SER A CA 1
ATOM 637 C C . SER A 1 85 ? 39.050 -10.029 -51.737 1.00 87.06 85 SER A C 1
ATOM 639 O O . SER A 1 85 ? 38.855 -10.469 -52.868 1.00 87.06 85 SER A O 1
ATOM 641 N N . HIS A 1 86 ? 39.472 -10.830 -50.754 1.00 81.25 86 HIS A N 1
ATOM 642 C CA . HIS A 1 86 ? 39.678 -12.267 -50.950 1.00 81.25 86 HIS A CA 1
ATOM 643 C C . HIS A 1 86 ? 38.362 -13.009 -51.226 1.00 81.25 86 HIS A C 1
ATOM 645 O O . HIS A 1 86 ? 38.339 -13.890 -52.081 1.00 81.25 86 HIS A O 1
ATOM 651 N N . ILE A 1 87 ? 37.268 -12.655 -50.543 1.00 83.62 87 ILE A N 1
ATOM 652 C CA . ILE A 1 87 ? 35.935 -13.227 -50.799 1.00 83.62 87 ILE A CA 1
ATOM 653 C C . ILE A 1 87 ? 35.454 -12.852 -52.206 1.00 83.62 87 ILE A C 1
ATOM 655 O O . ILE A 1 87 ? 34.919 -13.700 -52.921 1.00 83.62 87 ILE A O 1
ATOM 659 N N . GLU A 1 88 ? 35.679 -11.612 -52.638 1.00 85.25 88 GLU A N 1
ATOM 660 C CA . GLU A 1 88 ? 35.369 -11.147 -53.991 1.00 85.25 88 GLU A CA 1
ATOM 661 C C . GLU A 1 88 ? 36.180 -11.907 -55.042 1.00 85.25 88 GLU A C 1
ATOM 663 O O . GLU A 1 88 ? 35.605 -12.423 -55.999 1.00 85.25 88 GLU A O 1
ATOM 668 N N . GLN A 1 89 ? 37.495 -12.050 -54.847 1.00 82.00 89 GLN A N 1
ATOM 669 C CA . GLN A 1 89 ? 38.360 -12.822 -55.743 1.00 82.00 89 GLN A CA 1
ATOM 670 C C . GLN A 1 89 ? 37.967 -14.297 -55.785 1.00 82.00 89 GLN A C 1
ATOM 672 O O . GLN A 1 89 ? 37.928 -14.881 -56.863 1.00 82.00 89 GLN A O 1
ATOM 677 N N . PHE A 1 90 ? 37.630 -14.890 -54.640 1.00 79.12 90 PHE A N 1
ATOM 678 C CA . PHE A 1 90 ? 37.128 -16.259 -54.564 1.00 79.12 90 PHE A CA 1
ATOM 679 C C . PHE A 1 90 ? 35.810 -16.413 -55.330 1.00 79.12 90 PHE A C 1
ATOM 681 O O . PHE A 1 90 ? 35.645 -17.359 -56.093 1.00 79.12 90 PHE A O 1
ATOM 688 N N . THR A 1 91 ? 34.894 -15.455 -55.186 1.00 80.62 91 THR A N 1
ATOM 689 C CA . THR A 1 91 ? 33.610 -15.458 -55.901 1.00 80.62 91 THR A CA 1
ATOM 690 C C . THR A 1 91 ? 33.812 -15.269 -57.409 1.00 80.62 91 THR A C 1
ATOM 692 O O . THR A 1 91 ? 33.157 -15.936 -58.205 1.00 80.62 91 THR A O 1
ATOM 695 N N . ALA A 1 92 ? 34.755 -14.413 -57.810 1.00 79.12 92 ALA A N 1
ATOM 696 C CA . ALA A 1 92 ? 35.074 -14.137 -59.209 1.00 79.12 92 ALA A CA 1
ATOM 697 C C . ALA A 1 92 ? 35.834 -15.284 -59.897 1.00 79.12 92 ALA A C 1
ATOM 699 O O . ALA A 1 92 ? 35.551 -15.600 -61.049 1.00 79.12 92 ALA A O 1
ATOM 700 N N . ALA A 1 93 ? 36.785 -15.920 -59.208 1.00 73.94 93 ALA A N 1
ATOM 701 C CA . ALA A 1 93 ? 37.515 -17.085 -59.712 1.00 73.94 93 ALA A CA 1
ATOM 702 C C . ALA A 1 93 ? 36.652 -18.351 -59.686 1.00 73.94 93 ALA A C 1
ATOM 704 O O . ALA A 1 93 ? 36.840 -19.271 -60.477 1.00 73.94 93 ALA A O 1
ATOM 705 N N . GLY A 1 94 ? 35.698 -18.393 -58.762 1.00 62.12 94 GLY A N 1
ATOM 706 C CA . GLY A 1 94 ? 34.839 -19.529 -58.530 1.00 62.12 94 GLY A CA 1
ATOM 707 C C . GLY A 1 94 ? 33.628 -19.603 -59.440 1.00 62.12 94 GLY A C 1
ATOM 708 O O . GLY A 1 94 ? 32.828 -20.468 -59.166 1.00 62.12 94 GLY A O 1
ATOM 709 N N . VAL A 1 95 ? 33.424 -18.780 -60.475 1.00 58.94 95 VAL A N 1
ATOM 710 C CA . VAL A 1 95 ? 32.177 -18.843 -61.279 1.00 58.94 95 VAL A CA 1
ATOM 711 C C . VAL A 1 95 ? 31.907 -20.261 -61.814 1.00 58.94 95 VAL A C 1
ATOM 713 O O . VAL A 1 95 ? 30.777 -20.740 -61.717 1.00 58.94 95 VAL A O 1
ATOM 716 N N . ASP A 1 96 ? 32.948 -20.988 -62.228 1.00 59.53 96 ASP A N 1
ATOM 717 C CA . ASP A 1 96 ? 32.833 -22.378 -62.696 1.00 59.53 96 ASP A CA 1
ATOM 718 C C . ASP A 1 96 ? 32.672 -23.388 -61.540 1.00 59.53 96 ASP A C 1
ATOM 720 O O . ASP A 1 96 ? 31.889 -24.334 -61.627 1.00 59.53 96 ASP A O 1
ATOM 724 N N . HIS A 1 97 ? 33.349 -23.169 -60.407 1.00 57.84 97 HIS A N 1
ATOM 725 C CA . HIS A 1 97 ? 33.242 -24.025 -59.215 1.00 57.84 97 HIS A CA 1
ATOM 726 C C . HIS A 1 97 ? 31.946 -23.804 -58.421 1.00 57.84 97 HIS A C 1
ATOM 728 O O . HIS A 1 97 ? 31.404 -24.740 -57.841 1.00 57.84 97 HIS A O 1
ATOM 734 N N . LEU A 1 98 ? 31.434 -22.577 -58.420 1.00 56.78 98 LEU A N 1
ATOM 735 C CA . LEU A 1 98 ? 30.142 -22.159 -57.901 1.00 56.78 98 LEU A CA 1
ATOM 736 C C . LEU A 1 98 ? 29.063 -22.715 -58.805 1.00 56.78 98 LEU A C 1
ATOM 738 O O . LEU A 1 98 ? 28.141 -23.314 -58.280 1.00 56.78 98 LEU A O 1
ATOM 742 N N . SER A 1 99 ? 29.194 -22.612 -60.131 1.00 57.16 99 SER A N 1
ATOM 743 C CA . SER A 1 99 ? 28.272 -23.273 -61.058 1.00 57.16 99 SER A CA 1
ATOM 744 C C . SER A 1 99 ? 28.220 -24.785 -60.804 1.00 57.16 99 SER A C 1
ATOM 746 O O . SER A 1 99 ? 27.131 -25.326 -60.634 1.00 57.16 99 SER A O 1
ATOM 748 N N . ALA A 1 100 ? 29.363 -25.461 -60.635 1.00 56.00 100 ALA A N 1
ATOM 749 C CA . ALA A 1 100 ? 29.416 -26.884 -60.281 1.00 56.00 100 ALA A CA 1
ATOM 750 C C . ALA A 1 100 ? 28.817 -27.199 -58.894 1.00 56.00 100 ALA A C 1
ATOM 752 O O . ALA A 1 100 ? 28.097 -28.188 -58.738 1.00 56.00 100 ALA A O 1
ATOM 753 N N . ALA A 1 101 ? 29.063 -26.349 -57.893 1.00 55.16 101 ALA A N 1
ATOM 754 C CA . ALA A 1 101 ? 28.444 -26.454 -56.573 1.00 55.16 101 ALA A CA 1
ATOM 755 C C . ALA A 1 101 ? 26.922 -26.255 -56.656 1.00 55.16 101 ALA A C 1
ATOM 757 O O . ALA A 1 101 ? 26.177 -27.060 -56.114 1.00 55.16 101 ALA A O 1
ATOM 758 N N . PHE A 1 102 ? 26.450 -25.261 -57.409 1.00 56.03 102 PHE A N 1
ATOM 759 C CA . PHE A 1 102 ? 25.035 -24.967 -57.629 1.00 56.03 102 PHE A CA 1
ATOM 760 C C . PHE A 1 102 ? 24.327 -26.042 -58.458 1.00 56.03 102 PHE A C 1
ATOM 762 O O . PHE A 1 102 ? 23.167 -26.335 -58.184 1.00 56.03 102 PHE A O 1
ATOM 769 N N . THR A 1 103 ? 25.019 -26.676 -59.407 1.00 56.16 103 THR A N 1
ATOM 770 C CA . THR A 1 103 ? 24.495 -27.809 -60.192 1.00 56.16 103 THR A CA 1
ATOM 771 C C . THR A 1 103 ? 24.324 -29.045 -59.306 1.00 56.16 103 THR A C 1
ATOM 773 O O . THR A 1 103 ? 23.413 -29.837 -59.507 1.00 56.16 103 THR A O 1
ATOM 776 N N . CYS A 1 104 ? 25.142 -29.183 -58.257 1.00 51.50 104 CYS A N 1
ATOM 777 C CA . CYS A 1 104 ? 24.921 -30.179 -57.208 1.00 51.50 104 CYS A CA 1
ATOM 778 C C . CYS A 1 104 ? 23.778 -29.803 -56.240 1.00 51.50 104 CYS A C 1
ATOM 780 O O . CYS A 1 104 ? 23.300 -30.682 -55.521 1.00 51.50 104 CYS A O 1
ATOM 782 N N . CYS A 1 105 ? 23.357 -28.529 -56.198 1.00 48.41 105 CYS A N 1
ATOM 783 C CA . CYS A 1 105 ? 22.301 -28.022 -55.310 1.00 48.41 105 CYS A CA 1
ATOM 784 C C . CYS A 1 105 ? 20.907 -27.970 -55.937 1.00 48.41 105 CYS A C 1
ATOM 786 O O . CYS A 1 105 ? 19.911 -28.021 -55.218 1.00 48.41 105 CYS A O 1
ATOM 788 N N . GLY A 1 106 ? 20.828 -27.856 -57.261 1.00 47.53 106 GLY A N 1
ATOM 789 C CA . GLY A 1 106 ? 19.592 -27.973 -58.021 1.00 47.53 106 GLY A CA 1
ATOM 790 C C . GLY A 1 106 ? 19.555 -29.326 -58.711 1.00 47.53 106 GLY A C 1
ATOM 791 O O . GLY A 1 106 ? 20.325 -29.554 -59.639 1.00 47.53 106 GLY A O 1
ATOM 792 N N . GLY A 1 107 ? 18.663 -30.222 -58.280 1.00 43.62 107 GLY A N 1
ATOM 793 C CA . GLY A 1 107 ? 18.326 -31.398 -59.079 1.00 43.62 107 GLY A CA 1
ATOM 794 C C . GLY A 1 107 ? 18.015 -30.961 -60.512 1.00 43.62 107 GLY A C 1
ATOM 795 O O . GLY A 1 107 ? 17.229 -30.038 -60.722 1.00 43.62 107 GLY A O 1
ATOM 796 N N . ALA A 1 108 ? 18.665 -31.598 -61.480 1.00 42.66 108 ALA A N 1
ATOM 797 C CA . ALA A 1 108 ? 18.654 -31.245 -62.898 1.00 42.66 108 ALA A CA 1
ATOM 798 C C . ALA A 1 108 ? 17.279 -31.365 -63.601 1.00 42.66 108 ALA A C 1
ATOM 800 O O . ALA A 1 108 ? 17.217 -31.264 -64.821 1.00 42.66 108 ALA A O 1
ATOM 801 N N . ASP A 1 109 ? 16.172 -31.516 -62.868 1.00 44.16 109 ASP A N 1
ATOM 802 C CA . ASP A 1 109 ? 14.848 -31.805 -63.435 1.00 44.16 109 ASP A CA 1
ATOM 803 C C . ASP A 1 109 ? 13.913 -30.585 -63.535 1.00 44.16 109 ASP A C 1
ATOM 805 O O . ASP A 1 109 ? 12.797 -30.708 -64.033 1.00 44.16 109 ASP A O 1
ATOM 809 N N . ALA A 1 110 ? 14.334 -29.384 -63.122 1.00 39.94 110 ALA A N 1
ATOM 810 C CA . ALA A 1 110 ? 13.471 -28.193 -63.189 1.00 39.94 110 ALA A CA 1
ATOM 811 C C . ALA A 1 110 ? 13.670 -27.309 -64.438 1.00 39.94 110 ALA A C 1
ATOM 813 O O . ALA A 1 110 ? 12.955 -26.321 -64.593 1.00 39.94 110 ALA A O 1
ATOM 814 N N . MET A 1 111 ? 14.601 -27.631 -65.346 1.00 38.62 111 MET A N 1
ATOM 815 C CA . MET A 1 111 ? 14.959 -26.718 -66.448 1.00 38.62 111 MET A CA 1
ATOM 816 C C . MET A 1 111 ? 14.988 -27.354 -67.848 1.00 38.62 111 MET A C 1
ATOM 818 O O . MET A 1 111 ? 15.489 -26.750 -68.792 1.00 38.62 111 MET A O 1
ATOM 822 N N . THR A 1 112 ? 14.388 -28.538 -68.016 1.00 37.09 112 THR A N 1
ATOM 823 C CA . THR A 1 112 ? 14.180 -29.177 -69.336 1.00 37.09 112 THR A CA 1
ATOM 824 C C . THR A 1 112 ? 12.706 -29.495 -69.616 1.00 37.09 112 THR A C 1
ATOM 826 O O . THR A 1 112 ? 12.389 -30.447 -70.321 1.00 37.09 112 THR A O 1
ATOM 829 N N . ALA A 1 113 ? 11.780 -28.692 -69.081 1.00 35.53 113 ALA A N 1
ATOM 830 C CA . ALA A 1 113 ? 10.340 -28.856 -69.299 1.00 35.53 113 ALA A CA 1
ATOM 831 C C . ALA A 1 113 ? 9.635 -27.547 -69.702 1.00 35.53 113 ALA A C 1
ATOM 833 O O . ALA A 1 113 ? 8.550 -27.256 -69.220 1.00 35.53 113 ALA A O 1
ATOM 834 N N . VAL A 1 114 ? 10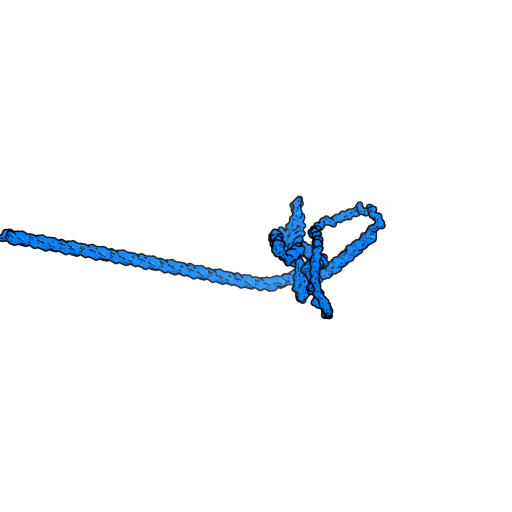.229 -26.758 -70.608 1.00 37.66 114 VAL A N 1
ATOM 835 C CA . VAL A 1 114 ? 9.502 -25.748 -71.411 1.00 37.66 114 VAL A CA 1
ATOM 836 C C . VAL A 1 114 ? 10.096 -25.692 -72.826 1.00 37.66 114 VAL A C 1
ATOM 838 O O . VAL A 1 114 ? 10.625 -24.675 -73.247 1.00 37.66 114 VAL A O 1
ATOM 841 N N . GLN A 1 115 ? 10.062 -26.814 -73.552 1.00 35.19 115 GLN A N 1
ATOM 842 C CA . GLN A 1 115 ? 9.997 -26.860 -75.024 1.00 35.19 115 GLN A CA 1
ATOM 843 C C . GLN A 1 115 ? 9.939 -28.320 -75.499 1.00 35.19 115 GLN A C 1
ATOM 845 O O . GLN A 1 115 ? 10.964 -28.931 -75.754 1.00 35.19 115 GLN A O 1
ATOM 850 N N . GLN A 1 116 ? 8.733 -28.883 -75.596 1.00 29.48 116 GLN A N 1
ATOM 851 C CA . GLN A 1 116 ? 8.234 -29.609 -76.776 1.00 29.48 116 GLN A CA 1
ATOM 852 C C . GLN A 1 116 ? 6.979 -30.409 -76.424 1.00 29.48 116 GLN A C 1
ATOM 854 O O . GLN A 1 116 ? 6.974 -31.335 -75.620 1.00 29.48 116 GLN A O 1
ATOM 859 N N . VAL A 1 117 ? 5.901 -30.039 -77.105 1.00 34.88 117 VAL A N 1
ATOM 860 C CA . VAL A 1 117 ? 4.719 -30.864 -77.314 1.00 34.88 117 VAL A CA 1
ATOM 861 C C . VAL A 1 117 ? 5.101 -31.980 -78.290 1.00 34.88 117 VAL A C 1
ATOM 863 O O . VAL A 1 117 ? 5.491 -31.677 -79.415 1.00 34.88 117 VAL A O 1
ATOM 866 N N . SER A 1 118 ? 4.991 -33.246 -77.878 1.00 33.91 118 SER A N 1
ATOM 867 C CA . SER A 1 118 ? 4.327 -34.351 -78.608 1.00 33.91 118 SER A CA 1
ATOM 868 C C . SER A 1 118 ? 4.822 -35.738 -78.158 1.00 33.91 118 SER A C 1
ATOM 870 O O . SER A 1 118 ? 6.017 -35.992 -78.103 1.00 33.91 118 SER A O 1
ATOM 872 N N . GLY A 1 119 ? 3.878 -36.659 -77.917 1.00 31.56 119 GLY A N 1
ATOM 873 C CA . GLY A 1 119 ? 4.084 -38.090 -78.190 1.00 31.56 119 GLY A CA 1
ATOM 874 C C . GLY A 1 119 ? 4.312 -39.056 -77.017 1.00 31.56 119 GLY A C 1
ATOM 875 O O . GLY A 1 119 ? 5.440 -39.316 -76.639 1.00 31.56 119 GLY A O 1
ATOM 876 N N . ALA A 1 120 ? 3.214 -39.690 -76.588 1.00 32.00 120 ALA A N 1
ATOM 877 C CA . ALA A 1 120 ? 3.065 -41.122 -76.274 1.00 32.00 120 ALA A CA 1
ATOM 878 C C . ALA A 1 120 ? 3.899 -41.818 -75.161 1.00 32.00 120 ALA A C 1
ATOM 880 O O . ALA A 1 120 ? 5.064 -42.143 -75.324 1.00 32.00 120 ALA A O 1
ATOM 881 N N . ALA A 1 121 ? 3.155 -42.204 -74.111 1.00 33.94 121 ALA A N 1
ATOM 882 C CA . ALA A 1 121 ? 3.093 -43.518 -73.445 1.00 33.94 121 ALA A CA 1
ATOM 883 C C . ALA A 1 121 ? 4.373 -44.227 -72.944 1.00 33.94 121 ALA A C 1
ATOM 885 O O . ALA A 1 121 ? 5.217 -44.658 -73.720 1.00 33.94 121 ALA A O 1
ATOM 886 N N . GLY A 1 122 ? 4.378 -44.561 -71.645 1.00 32.47 122 GLY A N 1
ATOM 887 C CA . GLY A 1 122 ? 5.147 -45.698 -71.124 1.00 32.47 122 GLY A CA 1
ATOM 888 C C . GLY A 1 122 ? 5.539 -45.585 -69.653 1.00 32.47 122 GLY A C 1
ATOM 889 O O . GLY A 1 122 ? 6.533 -44.961 -69.312 1.00 32.47 122 GLY A O 1
ATOM 890 N N . THR A 1 123 ? 4.773 -46.230 -68.776 1.00 43.28 123 THR A N 1
ATOM 891 C CA . THR A 1 123 ? 5.086 -46.450 -67.357 1.00 43.28 123 THR A CA 1
ATOM 892 C C . THR A 1 123 ? 6.174 -47.515 -67.174 1.00 43.28 123 THR A C 1
ATOM 894 O O . THR A 1 123 ? 5.966 -48.649 -67.603 1.00 43.28 123 THR A O 1
ATOM 897 N N . ALA A 1 124 ? 7.261 -47.208 -66.456 1.00 34.69 124 ALA A N 1
ATOM 898 C CA . ALA A 1 124 ? 8.079 -48.197 -65.739 1.00 34.69 124 ALA A CA 1
ATOM 899 C C . ALA A 1 124 ? 8.945 -47.527 -64.641 1.00 34.69 124 ALA A C 1
ATOM 901 O O . ALA A 1 124 ? 9.462 -46.435 -64.870 1.00 34.69 124 ALA A O 1
ATOM 902 N N . PRO A 1 125 ? 9.119 -48.150 -63.457 1.00 42.72 125 PRO A N 1
ATOM 903 C CA . PRO A 1 125 ? 9.891 -47.593 -62.345 1.00 42.72 125 PRO A CA 1
ATOM 904 C C . PRO A 1 125 ? 11.393 -47.917 -62.452 1.00 42.72 125 PRO A C 1
ATOM 906 O O . PRO A 1 125 ? 11.778 -49.048 -62.752 1.00 42.72 125 PRO A O 1
ATOM 909 N N . CYS A 1 126 ? 12.254 -46.941 -62.152 1.00 31.36 126 CYS A N 1
ATOM 910 C CA . CYS A 1 126 ? 13.709 -47.122 -62.109 1.00 31.36 126 CYS A CA 1
ATOM 911 C C . CYS A 1 126 ? 14.185 -47.682 -60.748 1.00 31.36 126 CYS A C 1
ATOM 913 O O . CYS A 1 126 ? 13.745 -47.193 -59.706 1.00 31.36 126 CYS A O 1
ATOM 915 N N . PRO A 1 127 ? 15.123 -48.651 -60.718 1.00 42.84 127 PRO A N 1
ATOM 916 C CA . PRO A 1 127 ? 15.703 -49.178 -59.488 1.00 42.84 127 PRO A CA 1
ATOM 917 C C . PRO A 1 127 ? 16.937 -48.368 -59.054 1.00 42.84 127 PRO A C 1
ATOM 919 O O . PRO A 1 127 ? 17.861 -48.140 -59.837 1.00 42.84 127 PRO A O 1
ATOM 922 N N . HIS A 1 128 ? 16.996 -47.988 -57.777 1.00 36.44 128 HIS A N 1
ATOM 923 C CA . HIS A 1 128 ? 18.200 -47.430 -57.161 1.00 36.44 128 HIS A CA 1
ATOM 924 C C . HIS A 1 128 ? 19.309 -48.492 -57.076 1.00 36.44 128 HIS A C 1
ATOM 926 O O . HIS A 1 128 ? 19.222 -49.433 -56.289 1.00 36.44 128 HIS A O 1
ATOM 932 N N . LYS A 1 129 ? 20.387 -48.315 -57.847 1.00 34.25 129 LYS A N 1
ATOM 933 C CA . LYS A 1 129 ? 21.684 -48.954 -57.582 1.00 34.25 129 LYS A CA 1
ATOM 934 C C . LYS A 1 129 ? 22.594 -47.954 -56.879 1.00 34.25 129 LYS A C 1
ATOM 936 O O . LYS A 1 129 ? 22.865 -46.878 -57.403 1.00 34.25 129 LYS A O 1
ATOM 941 N N . GLY A 1 130 ? 23.048 -48.329 -55.685 1.00 46.00 130 GLY A N 1
ATOM 942 C CA . GLY A 1 130 ? 24.013 -47.571 -54.900 1.00 46.00 130 GLY A CA 1
ATOM 943 C C . GLY A 1 130 ? 25.347 -47.422 -55.627 1.00 46.00 130 GLY A C 1
ATOM 944 O O . GLY A 1 130 ? 25.916 -48.399 -56.114 1.00 46.00 130 GLY A O 1
ATOM 945 N N . GLN A 1 131 ? 25.853 -46.194 -55.658 1.00 36.88 131 GLN 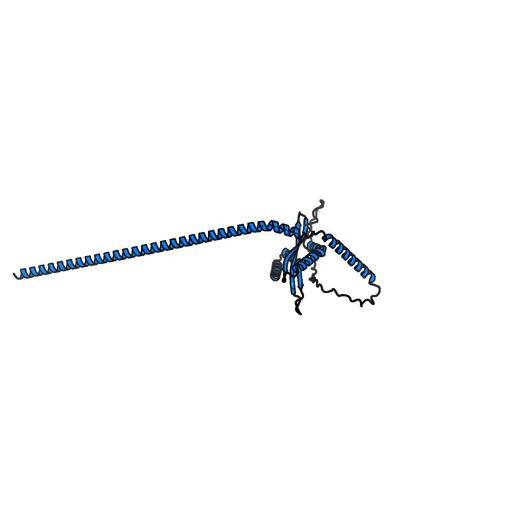A N 1
ATOM 946 C CA . GLN A 1 131 ? 27.248 -45.900 -55.950 1.00 36.88 131 GLN A CA 1
ATOM 947 C C . GLN A 1 131 ? 27.849 -45.157 -54.760 1.00 36.88 131 GLN A C 1
ATOM 949 O O . GLN A 1 131 ? 27.250 -44.237 -54.203 1.00 36.88 131 GLN A O 1
ATOM 954 N N . ALA A 1 132 ? 29.018 -45.633 -54.340 1.00 39.50 132 ALA A N 1
ATOM 955 C CA . ALA A 1 132 ? 29.783 -45.113 -53.223 1.00 39.50 132 ALA A CA 1
ATOM 956 C C . ALA A 1 132 ? 30.205 -43.655 -53.467 1.00 39.50 132 ALA A C 1
ATOM 958 O O . ALA A 1 132 ? 30.647 -43.294 -54.557 1.00 39.50 132 ALA A O 1
ATOM 959 N N . GLN A 1 133 ? 30.082 -42.833 -52.424 1.00 33.28 133 GLN A N 1
ATOM 960 C CA . GLN A 1 133 ? 30.546 -41.447 -52.403 1.00 33.28 133 GLN A CA 1
ATOM 961 C C . GLN A 1 133 ? 32.075 -41.367 -52.569 1.00 33.28 133 GLN A C 1
ATOM 963 O O . GLN A 1 133 ? 32.789 -42.059 -51.839 1.00 33.28 133 GLN A O 1
ATOM 968 N N . PRO A 1 134 ? 32.608 -40.470 -53.417 1.00 37.84 134 PRO A N 1
ATOM 969 C CA . PRO A 1 134 ? 34.004 -40.065 -53.325 1.00 37.84 134 PRO A CA 1
ATOM 970 C C . PRO A 1 134 ? 34.186 -39.159 -52.096 1.00 37.84 134 PRO A C 1
ATOM 972 O O . PRO A 1 134 ? 33.511 -38.138 -51.950 1.00 37.84 134 PRO A O 1
ATOM 975 N N . GLN A 1 135 ? 35.088 -39.536 -51.188 1.00 33.19 135 GLN A N 1
ATOM 976 C CA . GLN A 1 135 ? 35.497 -38.675 -50.078 1.00 33.19 135 GLN A CA 1
ATOM 977 C C . GLN A 1 135 ? 36.328 -37.506 -50.626 1.00 33.19 135 GLN A C 1
ATOM 979 O O . GLN A 1 135 ? 37.463 -37.691 -51.058 1.00 33.19 135 GLN A O 1
ATOM 984 N N . LEU A 1 136 ? 35.759 -36.299 -50.617 1.00 37.56 136 LEU A N 1
ATOM 985 C CA . LEU A 1 136 ? 36.486 -35.058 -50.886 1.00 37.56 136 LEU A CA 1
ATOM 986 C C . LEU A 1 136 ? 37.199 -34.606 -49.606 1.00 37.56 136 LEU A C 1
ATOM 988 O O . LEU A 1 136 ? 36.559 -34.240 -48.620 1.00 37.56 136 LEU A O 1
ATOM 992 N N . ALA A 1 137 ? 38.531 -34.650 -49.630 1.00 33.22 137 ALA A N 1
ATOM 993 C CA . ALA A 1 137 ? 39.381 -34.067 -48.599 1.00 33.22 137 ALA A CA 1
ATOM 994 C C . ALA A 1 137 ? 39.289 -32.524 -48.626 1.00 33.22 137 ALA A C 1
ATOM 996 O O . ALA A 1 137 ? 39.146 -31.942 -49.705 1.00 33.22 137 ALA A O 1
ATOM 997 N N . PRO A 1 138 ? 39.376 -31.839 -47.471 1.00 34.66 138 PRO A N 1
ATOM 998 C CA . PRO A 1 138 ? 39.351 -30.381 -47.411 1.00 34.66 138 PRO A CA 1
ATOM 999 C C . PRO A 1 138 ? 40.562 -29.786 -48.143 1.00 34.66 138 PRO A C 1
ATOM 1001 O O . PRO A 1 138 ? 41.711 -30.073 -47.807 1.00 34.66 138 PRO A O 1
ATOM 1004 N N . VAL A 1 139 ? 40.300 -28.930 -49.133 1.00 34.47 139 VAL A N 1
ATOM 1005 C CA . VAL A 1 139 ? 41.330 -28.139 -49.815 1.00 34.47 139 VAL A CA 1
ATOM 1006 C C . VAL A 1 139 ? 41.768 -27.022 -48.870 1.00 34.47 139 VAL A C 1
ATOM 1008 O O . VAL A 1 139 ? 41.114 -25.988 -48.751 1.00 34.47 139 VAL A O 1
ATOM 1011 N N . ILE A 1 140 ? 42.875 -27.242 -48.164 1.00 36.00 140 ILE A N 1
ATOM 1012 C CA . ILE A 1 140 ? 43.583 -26.191 -47.433 1.00 36.00 140 ILE A CA 1
ATOM 1013 C C . ILE A 1 140 ? 44.423 -25.435 -48.466 1.00 36.00 140 ILE A C 1
ATOM 1015 O O . ILE A 1 140 ? 45.455 -25.928 -48.914 1.00 36.00 140 ILE A O 1
ATOM 1019 N N . LEU A 1 141 ? 43.986 -24.239 -48.866 1.00 35.72 141 LEU A N 1
ATOM 1020 C CA . LEU A 1 141 ? 44.825 -23.313 -49.632 1.00 35.72 141 LEU A CA 1
ATOM 1021 C C . LEU A 1 141 ? 45.863 -22.695 -48.686 1.00 35.72 141 LEU A C 1
ATOM 1023 O O . LEU A 1 141 ? 45.704 -21.577 -48.202 1.00 35.72 141 LEU A O 1
ATOM 1027 N N . SER A 1 142 ? 46.931 -23.435 -48.388 1.00 37.31 142 SER A N 1
ATOM 1028 C CA . SER A 1 142 ? 48.131 -22.855 -47.789 1.00 37.31 142 SER A CA 1
ATOM 1029 C C . SER A 1 142 ? 48.848 -22.030 -48.858 1.00 37.31 142 SER A C 1
ATOM 1031 O O . SER A 1 142 ? 49.423 -22.584 -49.795 1.00 37.31 142 SER A O 1
ATOM 1033 N N . ALA A 1 143 ? 48.819 -20.704 -48.725 1.00 40.97 143 ALA A N 1
ATOM 1034 C CA . ALA A 1 143 ? 49.604 -19.771 -49.533 1.00 40.97 143 ALA A CA 1
ATOM 1035 C C . ALA A 1 143 ? 51.099 -19.852 -49.159 1.00 40.97 143 ALA A C 1
ATOM 1037 O O . ALA A 1 143 ? 51.686 -18.913 -48.626 1.00 40.97 143 ALA A O 1
ATOM 1038 N N . SER A 1 144 ? 51.713 -21.015 -49.373 1.00 41.69 144 SER A N 1
ATOM 1039 C CA . SER A 1 144 ? 53.084 -21.316 -48.952 1.00 41.69 144 SER A CA 1
ATOM 1040 C C . SER A 1 144 ? 53.809 -22.145 -50.009 1.00 41.69 144 SER A C 1
ATOM 1042 O O . SER A 1 144 ? 54.256 -23.249 -49.734 1.00 41.69 144 SER A O 1
ATOM 1044 N N . ALA A 1 145 ? 53.911 -21.628 -51.234 1.00 35.72 145 ALA A N 1
ATOM 1045 C CA . ALA A 1 145 ? 54.868 -22.131 -52.223 1.00 35.72 145 ALA A CA 1
ATOM 1046 C C . ALA A 1 145 ? 55.137 -21.085 -53.317 1.00 35.72 145 ALA A C 1
ATOM 1048 O O . ALA A 1 145 ? 54.993 -21.355 -54.504 1.00 35.72 145 ALA A O 1
ATOM 1049 N N . LEU A 1 146 ? 55.538 -19.874 -52.925 1.00 35.09 146 LEU A N 1
ATOM 1050 C CA . LEU A 1 146 ? 56.325 -19.020 -53.814 1.00 35.09 146 LEU A CA 1
ATOM 1051 C C . LEU A 1 146 ? 57.798 -19.247 -53.455 1.00 35.09 146 LEU A C 1
ATOM 1053 O O . LEU A 1 146 ? 58.417 -18.437 -52.771 1.00 35.09 146 LEU A O 1
ATOM 1057 N N . GLN A 1 147 ? 58.336 -20.412 -53.828 1.00 35.25 147 GLN A N 1
ATOM 1058 C CA . GLN A 1 147 ? 59.783 -20.594 -53.822 1.00 35.25 147 GLN A CA 1
ATOM 1059 C C . GLN A 1 147 ? 60.341 -19.819 -55.012 1.00 35.25 147 GLN A C 1
ATOM 1061 O O . GLN A 1 147 ? 60.069 -20.139 -56.168 1.00 35.25 147 GLN A O 1
ATOM 1066 N N . VAL A 1 148 ? 61.093 -18.768 -54.699 1.00 38.19 148 VAL A N 1
ATOM 1067 C CA . VAL A 1 148 ? 62.025 -18.132 -55.623 1.00 38.19 148 VAL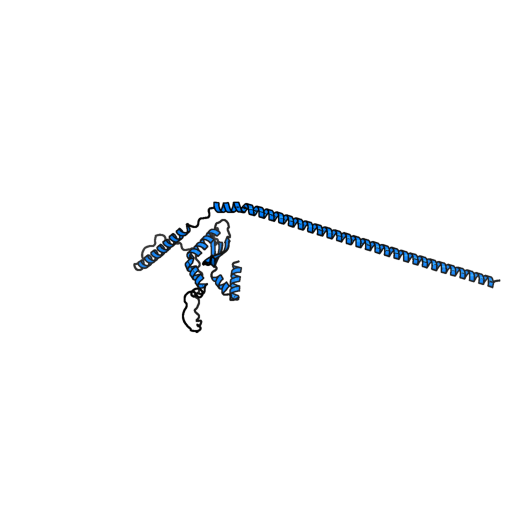 A CA 1
ATOM 1068 C C . VAL A 1 148 ? 62.981 -19.227 -56.085 1.00 38.19 148 VAL A C 1
ATOM 1070 O O . VAL A 1 148 ? 63.771 -19.746 -55.301 1.00 38.19 148 VAL A O 1
ATOM 1073 N N . VAL A 1 149 ? 62.840 -19.644 -57.340 1.00 36.44 149 VAL A N 1
ATOM 1074 C CA . VAL A 1 149 ? 63.798 -20.543 -57.976 1.00 36.44 149 VAL A CA 1
ATOM 1075 C C . VAL A 1 149 ? 65.010 -19.684 -58.313 1.00 36.44 149 VAL A C 1
ATOM 1077 O O . VAL A 1 149 ? 64.981 -18.916 -59.274 1.00 36.44 149 VAL A O 1
ATOM 1080 N N . ASP A 1 150 ? 66.048 -19.763 -57.483 1.00 40.53 150 ASP A N 1
ATOM 1081 C CA . ASP A 1 150 ? 67.348 -19.183 -57.806 1.00 40.53 150 ASP A CA 1
ATOM 1082 C C . ASP A 1 150 ? 67.909 -19.838 -59.075 1.00 40.53 150 ASP A C 1
ATOM 1084 O O . ASP A 1 150 ? 67.776 -21.042 -59.313 1.00 40.53 150 ASP A O 1
ATOM 1088 N N . ALA A 1 151 ? 68.545 -19.016 -59.907 1.00 46.56 151 ALA A N 1
ATOM 1089 C CA . ALA A 1 151 ? 68.925 -19.289 -61.293 1.00 46.56 151 ALA A CA 1
ATOM 1090 C C . ALA A 1 151 ? 70.058 -20.326 -61.496 1.00 46.56 151 ALA A C 1
ATOM 1092 O O . ALA A 1 151 ? 70.719 -20.320 -62.532 1.00 46.56 151 ALA A O 1
ATOM 1093 N N . ALA A 1 152 ? 70.299 -21.233 -60.549 1.00 44.25 152 ALA A N 1
ATOM 1094 C CA . ALA A 1 152 ? 71.464 -22.124 -60.543 1.00 44.25 152 ALA A CA 1
ATOM 1095 C C . ALA A 1 152 ? 71.129 -23.620 -60.712 1.00 44.25 152 ALA A C 1
ATOM 1097 O O . ALA A 1 152 ? 71.852 -24.480 -60.215 1.00 44.25 152 ALA A O 1
ATOM 1098 N N . GLY A 1 153 ? 70.048 -23.957 -61.423 1.00 45.00 153 GLY A N 1
ATOM 1099 C CA . GLY A 1 153 ? 69.584 -25.344 -61.547 1.00 45.00 153 GLY A CA 1
ATOM 1100 C C . GLY A 1 153 ? 68.965 -25.704 -62.895 1.00 45.00 153 GLY A C 1
ATOM 1101 O O . GLY A 1 153 ? 67.911 -26.328 -62.922 1.00 45.00 153 GLY A O 1
ATOM 1102 N N . ILE A 1 154 ? 69.583 -25.325 -64.018 1.00 47.41 154 ILE A N 1
ATOM 1103 C CA . ILE A 1 154 ? 69.205 -25.852 -65.341 1.00 47.41 154 ILE A CA 1
ATOM 1104 C C . ILE A 1 154 ? 70.444 -26.434 -66.010 1.00 47.41 154 ILE A C 1
ATOM 1106 O O . ILE A 1 154 ? 71.079 -25.825 -66.865 1.00 47.41 154 ILE A O 1
ATOM 1110 N N . ALA A 1 155 ? 70.773 -27.659 -65.625 1.00 48.34 155 ALA A N 1
ATOM 1111 C CA . ALA A 1 155 ? 71.539 -28.549 -66.473 1.00 48.34 155 ALA A CA 1
ATOM 1112 C C . ALA A 1 155 ? 70.959 -29.955 -66.323 1.00 48.34 155 ALA A C 1
ATOM 1114 O O . ALA A 1 155 ? 70.838 -30.470 -65.218 1.00 48.34 155 ALA A O 1
ATOM 1115 N N . THR A 1 156 ? 70.633 -30.564 -67.464 1.00 51.84 156 THR A N 1
ATOM 1116 C CA . THR A 1 156 ? 70.233 -31.968 -67.663 1.00 51.84 156 THR A CA 1
ATOM 1117 C C . THR A 1 156 ? 68.770 -32.353 -67.390 1.00 51.84 156 THR A C 1
ATOM 1119 O O . THR A 1 156 ? 68.457 -33.117 -66.487 1.00 51.84 156 THR A O 1
ATOM 1122 N N . VAL A 1 157 ? 67.869 -31.967 -68.305 1.00 41.75 157 VAL A N 1
ATOM 1123 C CA . VAL A 1 157 ? 66.714 -32.819 -68.652 1.00 41.75 157 VAL A CA 1
ATOM 1124 C C . VAL A 1 157 ? 66.713 -33.058 -70.161 1.00 41.75 157 VAL A C 1
ATOM 1126 O O . VAL A 1 157 ? 66.668 -32.137 -70.974 1.00 41.75 157 VAL A O 1
ATOM 1129 N N . LYS A 1 158 ? 66.836 -34.334 -70.519 1.00 45.62 158 LYS A N 1
ATOM 1130 C CA . LYS A 1 158 ? 67.046 -34.872 -71.862 1.00 45.62 158 LYS A CA 1
ATOM 1131 C C . LYS A 1 158 ? 65.694 -35.026 -72.587 1.00 45.62 158 LYS A C 1
ATOM 1133 O O . LYS A 1 158 ? 64.842 -35.796 -72.163 1.00 45.62 158 LYS A O 1
ATOM 1138 N N . ALA A 1 159 ? 65.510 -34.256 -73.657 1.00 49.34 159 ALA A N 1
ATOM 1139 C CA . ALA A 1 159 ? 64.855 -34.563 -74.942 1.00 49.34 159 ALA A CA 1
ATOM 1140 C C . ALA A 1 159 ? 63.515 -35.349 -75.063 1.00 49.34 159 ALA A C 1
ATOM 1142 O O . ALA A 1 159 ? 63.218 -35.799 -76.165 1.00 49.34 159 ALA A O 1
ATOM 1143 N N . ALA A 1 160 ? 62.659 -35.477 -74.041 1.00 47.69 160 ALA A N 1
ATOM 1144 C CA . ALA A 1 160 ? 61.302 -36.045 -74.235 1.00 47.69 160 ALA A CA 1
ATOM 1145 C C . ALA A 1 160 ? 60.139 -35.237 -73.616 1.00 47.69 160 ALA A C 1
ATOM 1147 O O . ALA A 1 160 ? 58.979 -35.598 -73.784 1.00 47.69 160 ALA A O 1
ATOM 1148 N N . GLY A 1 161 ? 60.422 -34.117 -72.940 1.00 45.28 161 GLY A N 1
ATOM 1149 C CA . GLY A 1 161 ? 59.410 -33.301 -72.246 1.00 45.28 161 GLY A CA 1
ATOM 1150 C C . GLY A 1 161 ? 59.115 -31.930 -72.867 1.00 45.28 161 GLY A C 1
ATOM 1151 O O . GLY A 1 161 ? 58.312 -31.179 -72.321 1.00 45.28 161 GLY A O 1
ATOM 1152 N N . GLN A 1 162 ? 59.749 -31.566 -73.986 1.00 45.78 162 GLN A N 1
ATOM 1153 C CA . GLN A 1 162 ? 59.642 -30.206 -74.538 1.00 45.78 162 GLN A CA 1
ATOM 1154 C C . GLN A 1 162 ? 58.282 -29.902 -75.186 1.00 45.78 162 GLN A C 1
ATOM 1156 O O . GLN A 1 162 ? 57.874 -28.747 -75.198 1.00 45.78 162 GLN A O 1
ATOM 1161 N N . ALA A 1 163 ? 57.525 -30.908 -75.636 1.00 48.09 163 ALA A N 1
ATOM 1162 C CA . ALA A 1 163 ? 56.175 -30.679 -76.159 1.00 48.09 163 ALA A CA 1
ATOM 1163 C C . ALA A 1 163 ? 55.151 -30.371 -75.045 1.00 48.09 163 ALA A C 1
ATOM 1165 O O . ALA A 1 163 ? 54.286 -29.518 -75.221 1.00 48.09 163 ALA A O 1
ATOM 1166 N N . ALA A 1 164 ? 55.276 -30.999 -73.870 1.00 49.31 164 ALA A N 1
ATOM 1167 C CA . ALA A 1 164 ? 54.343 -30.795 -72.757 1.00 49.31 164 ALA A CA 1
ATOM 1168 C C . ALA A 1 164 ? 54.558 -29.449 -72.038 1.00 49.31 164 ALA A C 1
ATOM 1170 O O . ALA A 1 164 ? 53.596 -28.803 -71.626 1.00 49.31 164 ALA A O 1
ATOM 1171 N N . VAL A 1 165 ? 55.809 -28.983 -71.946 1.00 48.06 165 VAL A N 1
ATOM 1172 C CA . VAL A 1 165 ? 56.138 -27.689 -71.320 1.00 48.06 165 VAL A CA 1
ATOM 1173 C C . VAL A 1 165 ? 55.699 -26.506 -72.194 1.00 48.06 165 VAL A C 1
ATOM 1175 O O . VAL A 1 165 ? 55.263 -25.485 -71.664 1.00 48.06 165 VAL A O 1
ATOM 1178 N N . ILE A 1 166 ? 55.718 -26.647 -73.525 1.00 50.59 166 ILE A N 1
ATOM 1179 C CA . ILE A 1 166 ? 55.244 -25.593 -74.440 1.00 50.59 166 ILE A CA 1
ATOM 1180 C C . ILE A 1 166 ? 53.706 -25.483 -74.421 1.00 50.59 166 ILE A C 1
ATOM 1182 O O . ILE A 1 166 ? 53.177 -24.373 -74.476 1.00 50.59 166 ILE A O 1
ATOM 1186 N N . ILE A 1 167 ? 52.976 -26.593 -74.247 1.00 50.72 167 ILE A N 1
ATOM 1187 C CA . ILE A 1 167 ? 51.506 -26.562 -74.125 1.00 50.72 167 ILE A CA 1
ATOM 1188 C C . ILE A 1 167 ? 51.073 -25.954 -72.776 1.00 50.72 167 ILE A C 1
ATOM 1190 O O . ILE A 1 167 ? 50.141 -25.150 -72.744 1.00 50.72 167 ILE A O 1
ATOM 1194 N N . ALA A 1 168 ? 51.788 -26.238 -71.679 1.00 49.66 168 ALA A N 1
ATOM 1195 C CA . ALA A 1 168 ? 51.507 -25.639 -70.370 1.00 49.66 168 ALA A CA 1
ATOM 1196 C C . ALA A 1 168 ? 51.799 -24.123 -70.326 1.00 49.66 168 ALA A C 1
ATOM 1198 O O . ALA A 1 168 ? 51.036 -23.356 -69.734 1.00 49.66 168 ALA A O 1
ATOM 1199 N N . ALA A 1 169 ? 52.859 -23.660 -71.000 1.00 49.44 169 ALA A N 1
ATOM 1200 C CA . ALA A 1 169 ? 53.170 -22.232 -71.103 1.00 49.44 169 ALA A CA 1
ATOM 1201 C C . ALA A 1 169 ? 52.109 -21.457 -71.910 1.00 49.44 169 ALA A C 1
ATOM 1203 O O . ALA A 1 169 ? 51.756 -20.331 -71.549 1.00 49.44 169 ALA A O 1
ATOM 1204 N N . ALA A 1 170 ? 51.537 -22.074 -72.951 1.00 52.50 170 ALA A N 1
ATOM 1205 C CA . ALA A 1 170 ? 50.459 -21.476 -73.738 1.00 52.50 170 ALA A CA 1
ATOM 1206 C C . ALA A 1 170 ? 49.144 -21.352 -72.943 1.00 52.50 170 ALA A C 1
ATOM 1208 O O . ALA A 1 170 ? 48.474 -20.321 -73.031 1.00 52.50 170 ALA A O 1
ATOM 1209 N N . SER A 1 171 ? 48.794 -22.343 -72.110 1.00 51.47 171 SER A N 1
ATOM 1210 C CA . SER A 1 171 ? 47.593 -22.270 -71.261 1.00 51.47 171 SER A CA 1
ATOM 1211 C C . SER A 1 171 ? 47.710 -21.233 -70.139 1.00 51.47 171 SER A C 1
ATOM 1213 O O . SER A 1 171 ? 46.727 -20.569 -69.816 1.00 51.47 171 SER A O 1
ATOM 1215 N N . VAL A 1 172 ? 48.913 -21.025 -69.586 1.00 53.66 172 VAL A N 1
ATOM 1216 C CA . VAL A 1 172 ? 49.151 -19.987 -68.564 1.00 53.66 172 VAL A CA 1
ATOM 1217 C C . VAL A 1 172 ? 49.138 -18.585 -69.186 1.00 53.66 172 VAL A C 1
ATOM 1219 O O . VAL A 1 172 ? 48.570 -17.664 -68.602 1.00 53.66 172 VAL A O 1
ATOM 1222 N N . ALA A 1 173 ? 49.668 -18.417 -70.402 1.00 55.69 173 ALA A N 1
ATOM 1223 C CA . ALA A 1 173 ? 49.592 -17.150 -71.132 1.00 55.69 173 ALA A CA 1
ATOM 1224 C C . ALA A 1 173 ? 48.149 -16.790 -71.546 1.00 55.69 173 ALA A C 1
ATOM 1226 O O . ALA A 1 173 ? 47.753 -15.627 -71.450 1.00 55.69 173 ALA A O 1
ATOM 1227 N N . ALA A 1 174 ? 47.335 -17.778 -71.938 1.00 55.47 174 ALA A N 1
ATOM 1228 C CA . ALA A 1 174 ? 45.918 -17.574 -72.247 1.00 55.47 174 ALA A CA 1
ATOM 1229 C C . ALA A 1 174 ? 45.091 -17.211 -70.996 1.00 55.47 174 ALA A C 1
ATOM 1231 O O . ALA A 1 174 ? 44.267 -16.296 -71.048 1.00 55.47 174 ALA A O 1
ATOM 1232 N N . ALA A 1 175 ? 45.360 -17.847 -69.850 1.00 54.16 175 ALA A N 1
ATOM 1233 C CA . ALA A 1 175 ? 44.730 -17.506 -68.571 1.00 54.16 175 ALA A CA 1
ATOM 1234 C C . ALA A 1 175 ? 45.156 -16.113 -68.054 1.00 54.16 175 ALA A C 1
ATOM 1236 O O . ALA A 1 175 ? 44.333 -15.349 -67.542 1.00 54.16 175 ALA A O 1
ATOM 1237 N N . ALA A 1 176 ? 46.420 -15.726 -68.254 1.00 53.69 176 ALA A N 1
ATOM 1238 C CA . ALA A 1 176 ? 46.909 -14.382 -67.940 1.00 53.69 176 ALA A CA 1
ATOM 1239 C C . ALA A 1 176 ? 46.275 -13.307 -68.849 1.00 53.69 176 ALA A C 1
ATOM 1241 O O . ALA A 1 176 ? 45.884 -12.239 -68.382 1.00 53.69 176 ALA A O 1
ATOM 1242 N N . ALA A 1 177 ? 46.082 -13.593 -70.140 1.00 56.03 177 ALA A N 1
ATOM 1243 C CA . ALA A 1 177 ? 45.392 -12.679 -71.052 1.00 56.03 177 ALA A CA 1
ATOM 1244 C C . ALA A 1 177 ? 43.894 -12.530 -70.714 1.00 56.03 177 ALA A C 1
ATOM 1246 O O . ALA A 1 177 ? 43.356 -11.420 -70.767 1.00 56.03 177 ALA A O 1
ATOM 1247 N N . ALA A 1 178 ? 43.230 -13.617 -70.301 1.00 55.75 178 ALA A N 1
ATOM 1248 C CA . ALA A 1 178 ? 41.830 -13.598 -69.872 1.00 55.75 178 ALA A CA 1
ATOM 1249 C C . ALA A 1 178 ? 41.625 -12.813 -68.563 1.00 55.75 178 ALA A C 1
ATOM 1251 O O . ALA A 1 178 ? 40.678 -12.033 -68.452 1.00 55.75 178 ALA A O 1
ATOM 1252 N N . THR A 1 179 ? 42.544 -12.933 -67.601 1.00 53.50 179 THR A N 1
ATOM 1253 C CA . THR A 1 179 ? 42.499 -12.162 -66.343 1.00 53.50 179 THR A CA 1
ATOM 1254 C C . THR A 1 179 ? 42.795 -10.675 -66.556 1.00 53.50 179 THR A C 1
ATOM 1256 O O . THR A 1 179 ? 42.136 -9.834 -65.946 1.00 53.50 179 THR A O 1
ATOM 1259 N N . VAL A 1 180 ? 43.682 -10.311 -67.490 1.00 54.09 180 VAL A N 1
ATOM 1260 C CA . VAL A 1 180 ? 43.909 -8.902 -67.873 1.00 54.09 180 VAL A CA 1
ATOM 1261 C C . VAL A 1 180 ? 42.701 -8.312 -68.615 1.00 54.09 180 VAL A C 1
ATOM 1263 O O . VAL A 1 180 ? 42.338 -7.156 -68.380 1.00 54.09 180 VAL A O 1
ATOM 1266 N N . ALA A 1 181 ? 42.027 -9.090 -69.467 1.00 55.00 181 ALA A N 1
ATOM 1267 C CA . ALA A 1 181 ? 40.791 -8.663 -70.127 1.00 55.00 181 ALA A CA 1
ATOM 1268 C C . ALA A 1 181 ? 39.619 -8.507 -69.135 1.00 55.00 181 ALA A C 1
ATOM 1270 O O . ALA A 1 181 ? 38.855 -7.543 -69.237 1.00 55.00 181 ALA A O 1
ATOM 1271 N N . ALA A 1 182 ? 39.516 -9.390 -68.136 1.00 52.53 182 ALA A N 1
ATOM 1272 C CA . ALA A 1 182 ? 38.533 -9.295 -67.056 1.00 52.53 182 ALA A CA 1
ATOM 1273 C C . ALA A 1 182 ? 38.807 -8.099 -66.124 1.00 52.53 182 ALA A C 1
ATOM 1275 O O . ALA A 1 182 ? 37.896 -7.323 -65.837 1.00 52.53 182 ALA A O 1
ATOM 1276 N N . ALA A 1 183 ? 40.069 -7.853 -65.752 1.00 50.81 183 ALA A N 1
ATOM 1277 C CA . ALA A 1 183 ? 40.467 -6.695 -64.947 1.00 50.81 183 ALA A CA 1
ATOM 1278 C C . ALA A 1 183 ? 40.174 -5.354 -65.650 1.00 50.81 183 ALA A C 1
ATOM 1280 O O . ALA A 1 183 ? 39.881 -4.347 -65.002 1.00 50.81 183 ALA A O 1
ATOM 1281 N N . LYS A 1 184 ? 40.188 -5.324 -66.990 1.00 52.12 184 LYS A N 1
ATOM 1282 C CA . LYS A 1 184 ? 39.849 -4.123 -67.769 1.00 52.12 184 LYS A CA 1
ATOM 1283 C C . LYS A 1 184 ? 38.345 -3.818 -67.789 1.00 52.12 184 LYS A C 1
ATOM 1285 O O . LYS A 1 184 ? 37.988 -2.654 -67.965 1.00 52.12 184 LYS A O 1
ATOM 1290 N N . ARG A 1 185 ? 37.472 -4.809 -67.558 1.00 50.00 185 ARG A N 1
ATOM 1291 C CA . ARG A 1 185 ? 36.008 -4.617 -67.483 1.00 50.00 185 ARG A CA 1
ATOM 1292 C C . ARG A 1 185 ? 35.515 -4.050 -66.145 1.00 50.00 185 ARG A C 1
ATOM 1294 O O . ARG A 1 185 ? 34.404 -3.539 -66.101 1.00 50.00 185 ARG A O 1
ATOM 1301 N N . ILE A 1 186 ? 36.339 -4.033 -65.094 1.00 51.00 186 ILE A N 1
ATOM 1302 C CA . ILE A 1 186 ? 35.972 -3.451 -63.783 1.00 51.00 186 ILE A CA 1
ATOM 1303 C C . ILE A 1 186 ? 36.230 -1.927 -63.734 1.00 51.00 186 ILE A C 1
ATOM 1305 O O . ILE A 1 186 ? 35.736 -1.231 -62.851 1.00 51.00 186 ILE A O 1
ATOM 1309 N N . ARG A 1 187 ? 36.889 -1.343 -64.751 1.00 48.41 187 ARG A N 1
ATOM 1310 C CA . ARG A 1 187 ? 37.107 0.120 -64.866 1.00 48.41 187 ARG A CA 1
ATOM 1311 C C . ARG A 1 187 ? 35.826 0.955 -65.046 1.00 48.41 187 ARG A C 1
ATOM 1313 O O . ARG A 1 187 ? 35.910 2.174 -65.150 1.00 48.41 187 ARG A O 1
ATOM 1320 N N . GLY A 1 188 ? 34.657 0.315 -65.090 1.00 45.59 188 GLY A N 1
ATOM 1321 C CA . GLY A 1 188 ? 33.345 0.961 -65.118 1.00 45.59 188 GLY A CA 1
ATOM 1322 C C . GLY A 1 188 ? 32.663 1.088 -63.754 1.00 45.59 188 GLY A C 1
ATOM 1323 O O . GLY A 1 188 ? 31.600 1.703 -63.685 1.00 45.59 188 GLY A O 1
ATOM 1324 N N . VAL A 1 189 ? 33.240 0.553 -62.668 1.00 45.28 189 VAL A N 1
ATOM 1325 C CA . VAL A 1 189 ? 32.749 0.857 -61.319 1.00 45.28 189 VAL A CA 1
ATOM 1326 C C . VAL A 1 189 ? 33.186 2.285 -61.018 1.00 45.28 189 VAL A C 1
ATOM 1328 O O . VAL A 1 189 ? 34.277 2.525 -60.505 1.00 45.28 189 VAL A O 1
ATOM 1331 N N . LYS A 1 190 ? 32.353 3.255 -61.419 1.00 49.69 190 LYS A N 1
ATOM 1332 C CA . LYS A 1 190 ? 32.411 4.620 -60.901 1.00 49.69 190 LYS A CA 1
ATOM 1333 C C . LYS A 1 190 ? 32.395 4.476 -59.386 1.00 49.69 190 LYS A C 1
ATOM 1335 O O . LYS A 1 190 ? 31.338 4.239 -58.808 1.00 49.69 190 LYS A O 1
ATOM 1340 N N . LEU A 1 191 ? 33.570 4.582 -58.767 1.00 49.56 191 LEU A N 1
ATOM 1341 C CA . LEU A 1 191 ? 33.694 4.950 -57.370 1.00 49.56 191 LEU A CA 1
ATOM 1342 C C . LEU A 1 191 ? 32.823 6.193 -57.248 1.00 49.56 191 LEU A C 1
ATOM 1344 O O . LEU A 1 191 ? 33.170 7.239 -57.800 1.00 49.56 191 LEU A O 1
ATOM 1348 N N . LEU A 1 192 ? 31.624 6.029 -56.683 1.00 52.00 192 LEU A N 1
ATOM 1349 C CA . LEU A 1 192 ? 30.745 7.143 -56.372 1.00 52.00 192 LEU A CA 1
ATOM 1350 C C . LEU A 1 192 ? 31.634 8.117 -55.612 1.00 52.00 192 LEU A C 1
ATOM 1352 O O . LEU A 1 192 ? 32.194 7.747 -54.577 1.00 52.00 192 LEU A O 1
ATOM 1356 N N . SER A 1 193 ? 31.904 9.275 -56.224 1.00 56.97 193 SER A N 1
ATOM 1357 C CA . SER A 1 193 ? 32.951 10.158 -55.727 1.00 56.97 193 SER A CA 1
ATOM 1358 C C . SER A 1 193 ? 32.627 10.514 -54.282 1.00 56.97 193 SER A C 1
ATOM 1360 O O . SER A 1 193 ? 31.460 10.565 -53.878 1.00 56.97 193 SER A O 1
ATOM 1362 N N . VAL A 1 194 ? 33.668 10.726 -53.489 1.00 65.69 194 VAL A N 1
ATOM 1363 C CA . VAL A 1 194 ? 33.549 11.070 -52.071 1.00 65.69 194 VAL A CA 1
ATOM 1364 C C . VAL A 1 194 ? 32.621 12.288 -51.880 1.00 65.69 194 VAL A C 1
ATOM 1366 O O . VAL A 1 194 ? 31.898 12.360 -50.886 1.00 65.69 194 VAL A O 1
ATOM 1369 N N . GLU A 1 195 ? 32.526 13.186 -52.871 1.00 69.38 195 GLU A N 1
ATOM 1370 C CA . GLU A 1 195 ? 31.546 14.279 -52.893 1.00 69.38 195 GLU A CA 1
ATOM 1371 C C . GLU A 1 195 ? 30.079 13.818 -52.958 1.00 69.38 195 GLU A C 1
ATOM 1373 O O . GLU A 1 195 ? 29.230 14.418 -52.297 1.00 69.38 195 GLU A O 1
ATOM 1378 N N . SER A 1 196 ? 29.754 12.753 -53.703 1.00 68.88 196 SER A N 1
ATOM 1379 C CA . SER A 1 196 ? 28.384 12.217 -53.771 1.00 68.88 196 SER A CA 1
ATOM 1380 C C . SER A 1 196 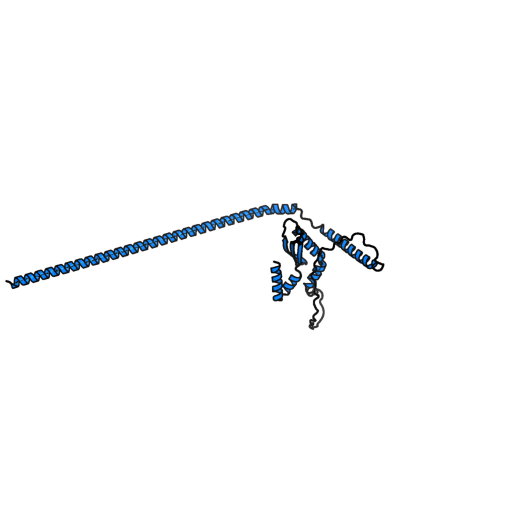? 27.936 11.652 -52.425 1.00 68.88 196 SER A C 1
ATOM 1382 O O . SER A 1 196 ? 26.783 11.838 -52.038 1.00 68.88 196 SER A O 1
ATOM 1384 N N . ALA A 1 197 ? 28.836 10.985 -51.699 1.00 66.88 197 ALA A N 1
ATOM 1385 C CA . ALA A 1 197 ? 28.544 10.505 -50.353 1.00 66.88 197 ALA A CA 1
ATOM 1386 C C . ALA A 1 197 ? 28.340 11.686 -49.390 1.00 66.88 197 ALA A C 1
ATOM 1388 O O . ALA A 1 197 ? 27.369 11.710 -48.637 1.00 66.88 197 ALA A O 1
ATOM 1389 N N . ARG A 1 198 ? 29.192 12.718 -49.463 1.00 75.75 198 ARG A N 1
ATOM 1390 C CA . ARG A 1 198 ? 29.085 13.913 -48.611 1.00 75.75 198 ARG A CA 1
ATOM 1391 C C . ARG A 1 198 ? 27.769 14.673 -48.809 1.00 75.75 198 ARG A C 1
ATOM 1393 O O . ARG A 1 198 ? 27.124 15.026 -47.825 1.00 75.75 198 ARG A O 1
ATOM 1400 N N . SER A 1 199 ? 27.343 14.878 -50.057 1.00 74.44 199 SER A N 1
ATOM 1401 C CA . SER A 1 199 ? 26.077 15.559 -50.367 1.00 74.44 199 SER A CA 1
ATOM 1402 C C . SER A 1 199 ? 24.855 14.801 -49.830 1.00 74.44 199 SER A C 1
ATOM 1404 O O . SER A 1 199 ? 23.897 15.420 -49.359 1.00 74.44 199 SER A O 1
ATOM 1406 N N . PHE A 1 200 ? 24.907 13.466 -49.841 1.00 74.12 200 PHE A N 1
ATOM 1407 C CA . PHE A 1 200 ? 23.865 12.620 -49.266 1.00 74.12 200 PHE A CA 1
ATOM 1408 C C . PHE A 1 200 ? 23.771 12.788 -47.737 1.00 74.12 200 PHE A C 1
ATOM 1410 O O . PHE A 1 200 ? 22.678 12.987 -47.204 1.00 74.12 200 PHE A O 1
ATOM 1417 N N . TYR A 1 201 ? 24.909 12.819 -47.032 1.00 72.44 201 TYR A N 1
ATOM 1418 C CA . TYR A 1 201 ? 24.933 13.043 -45.580 1.00 72.44 201 TYR A CA 1
ATOM 1419 C C . TYR A 1 201 ? 24.501 14.457 -45.169 1.00 72.44 201 TYR A C 1
ATOM 1421 O O . TYR A 1 201 ? 23.820 14.607 -44.155 1.00 72.44 201 TYR A O 1
ATOM 1429 N N . GLU A 1 202 ? 24.838 15.494 -45.942 1.00 78.19 202 GLU A N 1
ATOM 1430 C CA . GLU A 1 202 ? 24.433 16.870 -45.617 1.00 78.19 202 GLU A CA 1
ATOM 1431 C C . GLU A 1 202 ? 22.920 17.090 -45.778 1.00 78.19 202 GLU A C 1
ATOM 1433 O O . GLU A 1 202 ? 22.316 17.781 -44.956 1.00 78.19 202 GLU A O 1
ATOM 1438 N N . ARG A 1 203 ? 22.271 16.454 -46.767 1.00 77.69 203 ARG A N 1
ATOM 1439 C CA . ARG A 1 203 ? 20.806 16.540 -46.910 1.00 77.69 203 ARG A CA 1
ATOM 1440 C C . ARG A 1 203 ? 20.059 15.741 -45.844 1.00 77.69 203 ARG A C 1
ATOM 1442 O O . ARG A 1 203 ? 19.044 16.217 -45.351 1.00 77.69 203 ARG A O 1
ATOM 1449 N N . HIS A 1 204 ? 20.542 14.558 -45.467 1.00 79.31 204 HIS A N 1
ATOM 1450 C CA . HIS A 1 204 ? 19.841 13.701 -44.498 1.00 79.31 204 HIS A CA 1
ATOM 1451 C C . HIS A 1 204 ? 20.191 14.013 -43.033 1.00 79.31 204 HIS A C 1
ATOM 1453 O O . HIS A 1 204 ? 19.448 13.647 -42.124 1.00 79.31 204 HIS A O 1
ATOM 1459 N N . GLY A 1 205 ? 21.277 14.749 -42.775 1.00 79.38 205 GLY A N 1
ATOM 1460 C CA . GLY A 1 205 ? 21.678 15.131 -41.418 1.00 79.38 205 GLY A CA 1
ATOM 1461 C C . GLY A 1 205 ? 20.669 16.038 -40.702 1.00 79.38 205 GLY A C 1
ATOM 1462 O O . GLY A 1 205 ? 20.479 15.907 -39.493 1.00 79.38 205 GLY A O 1
ATOM 1463 N N . ASN A 1 206 ? 19.986 16.927 -41.431 1.00 84.12 206 ASN A N 1
ATOM 1464 C CA . ASN A 1 206 ? 18.990 17.828 -40.840 1.00 84.12 206 ASN A CA 1
ATOM 1465 C C . ASN A 1 206 ? 17.679 17.113 -40.494 1.00 84.12 206 ASN A C 1
ATOM 1467 O O . ASN A 1 206 ? 17.105 17.390 -39.441 1.00 84.12 206 ASN A O 1
ATOM 1471 N N . GLU A 1 207 ? 17.240 16.160 -41.318 1.00 86.62 207 GLU A N 1
ATOM 1472 C CA . GLU A 1 207 ? 16.050 15.356 -41.017 1.00 86.62 207 GLU A CA 1
ATOM 1473 C C . GLU A 1 207 ? 16.269 14.515 -39.754 1.00 86.62 207 GLU A C 1
ATOM 1475 O O . GLU A 1 207 ? 15.451 14.557 -38.836 1.00 86.62 207 GLU A O 1
ATOM 1480 N N . LEU A 1 208 ? 17.436 13.869 -39.629 1.00 87.94 208 LEU A N 1
ATOM 1481 C CA . LEU A 1 208 ? 17.799 13.105 -38.430 1.00 87.94 208 LEU A CA 1
ATOM 1482 C C . LEU A 1 208 ? 17.828 13.969 -37.160 1.00 87.94 208 LEU A C 1
ATOM 1484 O O . LEU A 1 208 ? 17.419 13.507 -36.092 1.00 87.94 208 LEU A O 1
ATOM 1488 N N . ARG A 1 209 ? 18.270 15.231 -37.253 1.00 89.56 209 ARG A N 1
ATOM 1489 C CA . ARG A 1 209 ? 18.244 16.168 -36.116 1.00 89.56 209 ARG A CA 1
ATOM 1490 C C . ARG A 1 209 ? 16.821 16.500 -35.682 1.00 89.56 209 ARG A C 1
ATOM 1492 O O . ARG A 1 209 ? 16.545 16.466 -34.486 1.00 89.56 209 ARG A O 1
ATOM 1499 N N . ILE A 1 210 ? 15.921 16.777 -36.626 1.00 92.50 210 ILE A N 1
ATOM 1500 C CA . ILE A 1 210 ? 14.516 17.082 -36.316 1.00 92.50 210 ILE A CA 1
ATOM 1501 C C . ILE A 1 210 ? 13.846 15.866 -35.670 1.00 92.50 210 ILE A C 1
ATOM 1503 O O . ILE A 1 210 ? 13.232 16.001 -34.612 1.00 92.50 210 ILE A O 1
ATOM 1507 N N . THR A 1 211 ? 14.026 14.671 -36.239 1.00 92.25 211 THR A N 1
ATOM 1508 C CA . THR A 1 211 ? 13.497 13.429 -35.658 1.00 92.25 211 THR A CA 1
ATOM 1509 C C . THR A 1 211 ? 14.032 13.198 -34.246 1.00 92.25 211 THR A C 1
ATOM 1511 O O . THR A 1 211 ? 13.261 12.875 -33.346 1.00 92.25 211 THR A O 1
ATOM 1514 N N . THR A 1 212 ? 15.327 13.434 -34.015 1.00 92.50 212 THR A N 1
ATOM 1515 C CA . THR A 1 212 ? 15.931 13.309 -32.679 1.00 92.50 212 THR A CA 1
ATOM 1516 C C . THR A 1 212 ? 15.309 14.291 -31.679 1.00 92.50 212 THR A C 1
ATOM 1518 O O . THR A 1 212 ? 14.981 13.894 -30.564 1.00 92.50 212 THR A O 1
ATOM 1521 N N . ILE A 1 213 ? 15.081 15.551 -32.069 1.00 95.25 213 ILE A N 1
ATOM 1522 C CA . ILE A 1 213 ? 14.431 16.556 -31.209 1.00 95.25 213 ILE A CA 1
ATOM 1523 C C . ILE A 1 213 ? 12.996 16.139 -30.866 1.00 95.25 213 ILE A C 1
ATOM 1525 O O . ILE A 1 213 ? 12.600 16.213 -29.704 1.00 95.25 213 ILE A O 1
ATOM 1529 N N . ILE A 1 214 ? 12.229 15.652 -31.845 1.00 95.75 214 ILE A N 1
ATOM 1530 C CA . ILE A 1 214 ? 10.860 15.164 -31.624 1.00 95.75 214 ILE A CA 1
ATOM 1531 C C . ILE A 1 214 ? 10.856 13.993 -30.633 1.00 95.75 214 ILE A C 1
ATOM 1533 O O . ILE A 1 214 ? 10.059 13.992 -29.697 1.00 95.75 214 ILE A O 1
ATOM 1537 N N . ILE A 1 215 ? 11.771 13.031 -30.788 1.00 95.69 215 ILE A N 1
ATOM 1538 C CA . ILE A 1 215 ? 11.908 11.900 -29.859 1.00 95.69 215 ILE A CA 1
ATOM 1539 C C . ILE A 1 215 ? 12.210 12.396 -28.439 1.00 95.69 215 ILE A C 1
ATOM 1541 O O . ILE A 1 215 ? 11.579 11.936 -27.490 1.00 95.69 215 ILE A O 1
ATOM 1545 N N . ILE A 1 216 ? 13.117 13.365 -28.279 1.00 96.19 216 ILE A N 1
ATOM 1546 C CA . ILE A 1 216 ? 13.438 13.949 -26.967 1.00 96.19 216 ILE A CA 1
ATOM 1547 C C . ILE A 1 216 ? 12.202 14.611 -26.342 1.00 96.19 216 ILE A C 1
ATOM 1549 O O . ILE A 1 216 ? 11.925 14.387 -25.165 1.00 96.19 216 ILE A O 1
ATOM 1553 N N . ILE A 1 217 ? 11.428 15.379 -27.114 1.00 96.94 217 ILE A N 1
ATOM 1554 C CA . ILE A 1 217 ? 10.192 16.014 -26.630 1.00 96.94 217 ILE A CA 1
ATOM 1555 C C . ILE A 1 217 ? 9.180 14.957 -26.174 1.00 96.94 217 ILE A C 1
ATOM 1557 O O . ILE A 1 217 ? 8.604 15.090 -25.095 1.00 96.94 217 ILE A O 1
ATOM 1561 N N . ILE A 1 218 ? 8.993 13.884 -26.948 1.00 97.06 218 ILE A N 1
ATOM 1562 C CA . ILE A 1 218 ? 8.101 12.775 -26.581 1.00 97.06 218 ILE A CA 1
ATOM 1563 C C . ILE A 1 218 ? 8.557 12.127 -25.269 1.00 97.06 218 ILE A C 1
ATOM 1565 O O . ILE A 1 218 ? 7.736 11.905 -24.381 1.00 97.06 218 ILE A O 1
ATOM 1569 N N . ILE A 1 219 ? 9.859 11.873 -25.111 1.00 97.00 219 ILE A N 1
ATOM 1570 C CA . ILE A 1 219 ? 10.420 11.316 -23.872 1.00 97.00 219 ILE A CA 1
ATOM 1571 C C . ILE A 1 219 ? 10.146 12.248 -22.684 1.00 97.00 219 ILE A C 1
ATOM 1573 O O . ILE A 1 219 ? 9.709 11.780 -21.635 1.00 97.00 219 ILE A O 1
ATOM 1577 N N . ILE A 1 220 ? 10.337 13.561 -22.843 1.00 97.31 220 ILE A N 1
ATOM 1578 C CA . ILE A 1 220 ? 10.048 14.548 -21.791 1.00 97.31 220 ILE A CA 1
ATOM 1579 C C . ILE A 1 220 ? 8.561 14.528 -21.413 1.00 97.31 220 ILE A C 1
ATOM 1581 O O . ILE A 1 220 ? 8.237 14.509 -20.228 1.00 97.31 220 ILE A O 1
ATOM 1585 N N . ILE A 1 221 ? 7.656 14.478 -22.394 1.00 97.44 221 ILE A N 1
ATOM 1586 C CA . ILE A 1 221 ? 6.209 14.388 -22.146 1.00 97.44 221 ILE A CA 1
ATOM 1587 C C . ILE A 1 221 ? 5.873 13.110 -21.368 1.00 97.44 221 ILE A C 1
ATOM 1589 O O . ILE A 1 221 ? 5.130 13.171 -20.391 1.00 97.44 221 ILE A O 1
ATOM 1593 N N . ILE A 1 222 ? 6.449 11.967 -21.750 1.00 97.12 222 ILE A N 1
ATOM 1594 C CA . ILE A 1 222 ? 6.260 10.696 -21.037 1.00 97.12 222 ILE A CA 1
ATOM 1595 C C . ILE A 1 222 ? 6.743 10.814 -19.586 1.00 97.12 222 ILE A C 1
ATOM 1597 O O . ILE A 1 222 ? 6.031 10.400 -18.673 1.00 97.12 222 ILE A O 1
ATOM 1601 N N . ILE A 1 223 ? 7.911 11.420 -19.352 1.00 97.25 223 ILE A N 1
ATOM 1602 C CA . ILE A 1 223 ? 8.439 11.648 -17.999 1.00 97.25 223 ILE A CA 1
ATOM 1603 C C . ILE A 1 223 ? 7.484 12.527 -17.181 1.00 97.25 223 ILE A C 1
ATOM 1605 O O . ILE A 1 223 ? 7.184 12.195 -16.036 1.00 97.25 223 ILE A O 1
ATOM 1609 N N . ILE A 1 224 ? 6.958 13.611 -17.760 1.00 97.44 224 ILE A N 1
ATOM 1610 C CA . ILE A 1 224 ? 5.984 14.488 -17.093 1.00 97.44 224 ILE A CA 1
ATOM 1611 C C . ILE A 1 224 ? 4.713 13.712 -16.728 1.00 97.44 224 ILE A C 1
ATOM 1613 O O . ILE A 1 224 ? 4.235 13.824 -15.601 1.00 97.44 224 ILE A O 1
ATOM 1617 N N . ILE A 1 225 ? 4.188 12.887 -17.639 1.00 97.50 225 ILE A N 1
ATOM 1618 C CA . ILE A 1 225 ? 3.013 12.042 -17.377 1.00 97.50 225 ILE A CA 1
ATOM 1619 C C . ILE A 1 225 ? 3.290 11.076 -16.219 1.00 97.50 225 ILE A C 1
ATOM 1621 O O . ILE A 1 225 ? 2.464 10.956 -15.316 1.00 97.50 225 ILE A O 1
ATOM 1625 N N . ILE A 1 226 ? 4.458 10.427 -16.201 1.00 97.12 226 ILE A N 1
ATOM 1626 C CA . ILE A 1 226 ? 4.860 9.530 -15.108 1.00 97.12 226 ILE A CA 1
ATOM 1627 C C . ILE A 1 226 ? 4.910 10.288 -13.775 1.00 97.12 226 ILE A C 1
ATOM 1629 O O . ILE A 1 226 ? 4.378 9.800 -12.780 1.00 97.12 226 ILE A O 1
ATOM 1633 N N . ILE A 1 227 ? 5.485 11.495 -13.747 1.00 97.25 227 ILE A N 1
ATOM 1634 C CA . ILE A 1 227 ? 5.530 12.336 -12.541 1.00 97.25 227 ILE A CA 1
ATOM 1635 C C . ILE A 1 227 ? 4.115 12.682 -12.060 1.00 97.25 227 ILE A C 1
ATOM 1637 O O . ILE A 1 227 ? 3.831 12.558 -10.870 1.00 97.25 227 ILE A O 1
ATOM 1641 N N . ILE A 1 228 ? 3.209 13.062 -12.966 1.00 97.56 228 ILE A N 1
ATOM 1642 C CA . ILE A 1 228 ? 1.807 13.354 -12.627 1.00 97.56 228 ILE A CA 1
ATOM 1643 C C . ILE A 1 228 ? 1.126 12.120 -12.025 1.00 97.56 228 ILE A C 1
ATOM 1645 O O . ILE A 1 228 ? 0.463 12.232 -10.996 1.00 97.56 228 ILE A O 1
ATOM 1649 N N . ILE A 1 229 ? 1.322 10.937 -12.616 1.00 97.44 229 ILE A N 1
ATOM 1650 C CA . ILE A 1 229 ? 0.776 9.677 -12.088 1.00 97.44 229 ILE A CA 1
ATOM 1651 C C . ILE A 1 229 ? 1.307 9.408 -10.675 1.00 97.44 229 ILE A C 1
ATOM 1653 O O . ILE A 1 229 ? 0.526 9.079 -9.784 1.00 97.44 229 ILE A O 1
ATOM 1657 N N . ILE A 1 230 ? 2.610 9.593 -10.441 1.00 97.38 230 ILE A N 1
ATOM 1658 C CA . ILE A 1 230 ? 3.219 9.429 -9.113 1.00 97.38 230 ILE A CA 1
ATOM 1659 C C . ILE A 1 230 ? 2.592 10.400 -8.103 1.00 97.38 230 ILE A C 1
ATOM 1661 O O . ILE A 1 230 ? 2.232 9.983 -7.003 1.00 97.38 230 ILE A O 1
ATOM 1665 N N . ILE A 1 231 ? 2.404 11.670 -8.472 1.00 97.56 231 ILE A N 1
ATOM 1666 C CA . ILE A 1 231 ? 1.756 12.672 -7.610 1.00 97.56 231 ILE A CA 1
ATOM 1667 C C . ILE A 1 231 ? 0.322 12.250 -7.267 1.00 97.56 231 ILE A C 1
ATOM 1669 O O . ILE A 1 231 ? -0.068 12.311 -6.101 1.00 97.56 231 ILE A O 1
ATOM 1673 N N . ILE A 1 232 ? -0.453 11.775 -8.247 1.00 97.62 232 ILE A N 1
ATOM 1674 C CA . ILE A 1 232 ? -1.821 11.283 -8.023 1.00 97.62 232 ILE A CA 1
ATOM 1675 C C . ILE A 1 232 ? -1.820 10.105 -7.040 1.00 97.62 232 ILE A C 1
ATOM 1677 O O . ILE A 1 232 ? -2.620 10.091 -6.105 1.00 97.62 232 ILE A O 1
ATOM 1681 N N . ILE A 1 233 ? -0.903 9.146 -7.201 1.00 97.19 233 ILE A N 1
ATOM 1682 C CA . ILE A 1 233 ? -0.766 8.004 -6.284 1.00 97.19 233 ILE A CA 1
ATOM 1683 C C . ILE A 1 233 ? -0.454 8.485 -4.861 1.00 97.19 233 ILE A C 1
ATOM 1685 O O . ILE A 1 233 ? -1.082 8.022 -3.910 1.00 97.19 233 ILE A O 1
ATOM 1689 N N . ILE A 1 234 ? 0.465 9.443 -4.701 1.00 97.44 234 ILE A N 1
ATOM 1690 C CA . ILE A 1 234 ? 0.801 10.023 -3.392 1.00 97.44 234 ILE A CA 1
ATOM 1691 C C . ILE A 1 234 ? -0.430 10.679 -2.754 1.00 97.44 234 ILE A C 1
ATOM 1693 O O . ILE A 1 234 ? -0.703 10.445 -1.577 1.00 97.44 234 ILE A O 1
ATOM 1697 N N . ILE A 1 235 ? -1.206 11.451 -3.519 1.00 97.56 235 ILE A N 1
ATOM 1698 C CA . ILE A 1 235 ? -2.443 12.080 -3.032 1.00 97.56 235 ILE A CA 1
ATOM 1699 C C . ILE A 1 235 ? -3.446 11.018 -2.563 1.00 97.56 235 ILE A C 1
ATOM 1701 O O . ILE A 1 235 ? -4.011 11.152 -1.479 1.00 97.56 235 ILE A O 1
ATOM 1705 N N . ILE A 1 236 ? -3.636 9.942 -3.333 1.00 97.44 236 ILE A N 1
ATOM 1706 C CA . ILE A 1 236 ? -4.524 8.832 -2.954 1.00 97.44 236 ILE A CA 1
ATOM 1707 C C . ILE A 1 236 ? -4.065 8.194 -1.637 1.00 97.44 236 ILE A C 1
ATOM 1709 O O . ILE A 1 236 ? -4.886 7.971 -0.749 1.00 97.44 236 ILE A O 1
ATOM 1713 N N . ILE A 1 237 ? -2.762 7.944 -1.474 1.00 97.44 237 ILE A N 1
ATOM 1714 C CA . ILE A 1 237 ? -2.200 7.392 -0.233 1.00 97.44 237 ILE A CA 1
ATOM 1715 C C . ILE A 1 237 ? -2.477 8.325 0.953 1.00 97.44 237 ILE A C 1
ATOM 1717 O O . ILE A 1 237 ? -2.918 7.860 2.004 1.00 97.44 237 ILE A O 1
ATOM 1721 N N . ILE A 1 238 ? -2.278 9.637 0.789 1.00 97.44 238 ILE A N 1
ATOM 1722 C CA . ILE A 1 238 ? -2.569 10.631 1.835 1.00 97.44 238 ILE A CA 1
ATOM 1723 C C . ILE A 1 238 ? -4.053 10.594 2.221 1.00 97.44 238 ILE A C 1
ATOM 1725 O O . ILE A 1 238 ? -4.373 10.571 3.409 1.00 97.44 238 ILE A O 1
ATOM 1729 N N . ILE A 1 239 ? -4.962 10.536 1.243 1.00 97.31 239 ILE A N 1
ATOM 1730 C CA . ILE A 1 239 ? -6.408 10.438 1.494 1.00 97.31 239 ILE A CA 1
ATOM 1731 C C . ILE A 1 239 ? -6.737 9.167 2.288 1.00 97.31 239 ILE A C 1
ATOM 1733 O O . ILE A 1 239 ? -7.478 9.236 3.268 1.00 97.31 239 ILE A O 1
ATOM 1737 N N . ILE A 1 240 ? -6.160 8.019 1.919 1.00 97.31 240 ILE A N 1
ATOM 1738 C CA . ILE A 1 240 ? -6.355 6.752 2.641 1.00 97.31 240 ILE A CA 1
ATOM 1739 C C . ILE A 1 240 ? -5.885 6.876 4.096 1.00 97.31 240 ILE A C 1
ATOM 1741 O O . ILE A 1 240 ? -6.606 6.468 5.006 1.00 97.31 240 ILE A O 1
ATOM 1745 N N . ILE A 1 241 ? -4.714 7.476 4.336 1.00 97.12 241 ILE A N 1
ATOM 1746 C CA . ILE A 1 241 ? -4.191 7.700 5.693 1.00 97.12 241 ILE A CA 1
ATOM 1747 C C . ILE A 1 241 ? -5.150 8.576 6.509 1.00 97.12 241 ILE A C 1
ATOM 1749 O O . ILE A 1 241 ? -5.458 8.240 7.652 1.00 97.12 241 ILE A O 1
ATOM 1753 N N . ILE A 1 242 ? -5.668 9.662 5.927 1.00 97.25 242 ILE A N 1
ATOM 1754 C CA . ILE A 1 242 ? -6.642 10.541 6.591 1.00 97.25 242 ILE A CA 1
ATOM 1755 C C . ILE A 1 242 ? -7.910 9.764 6.965 1.00 97.25 242 ILE A C 1
ATOM 1757 O O . ILE A 1 242 ? -8.383 9.878 8.095 1.00 97.25 242 ILE A O 1
ATOM 1761 N N . ILE A 1 243 ? -8.439 8.937 6.058 1.00 97.31 243 ILE A N 1
ATOM 1762 C CA . ILE A 1 243 ? -9.619 8.100 6.326 1.00 97.31 243 ILE A CA 1
ATOM 1763 C C . ILE A 1 243 ? -9.353 7.139 7.492 1.00 97.31 243 ILE A C 1
ATOM 1765 O O . ILE A 1 243 ? -10.185 7.028 8.391 1.00 97.31 243 ILE A O 1
ATOM 1769 N N . ILE A 1 244 ? -8.189 6.482 7.521 1.00 97.19 244 ILE A N 1
ATOM 1770 C CA . ILE A 1 244 ? -7.804 5.581 8.619 1.00 97.19 244 ILE A CA 1
ATOM 1771 C C . ILE A 1 244 ? -7.756 6.338 9.952 1.00 97.19 244 ILE A C 1
ATOM 1773 O O . ILE A 1 244 ? -8.301 5.857 10.945 1.00 97.19 244 ILE A O 1
ATOM 1777 N N . ILE A 1 245 ? -7.159 7.533 9.981 1.00 97.25 245 ILE A N 1
ATOM 1778 C CA . ILE A 1 245 ? -7.106 8.373 11.187 1.00 97.25 245 ILE A CA 1
ATOM 1779 C C . ILE A 1 245 ? -8.520 8.728 11.667 1.00 97.25 245 ILE A C 1
ATOM 1781 O O . ILE A 1 245 ? -8.807 8.604 12.856 1.00 97.25 245 ILE A O 1
ATOM 1785 N N . ILE A 1 246 ? -9.420 9.113 10.757 1.00 97.12 246 ILE A N 1
ATOM 1786 C CA . ILE A 1 246 ? -10.821 9.415 11.091 1.00 97.12 246 ILE A CA 1
ATOM 1787 C C . ILE A 1 246 ? -11.512 8.189 11.702 1.00 97.12 246 ILE A C 1
ATOM 1789 O O . ILE A 1 246 ? -12.172 8.314 12.732 1.00 97.12 246 ILE A O 1
ATOM 1793 N N . ILE A 1 247 ? -11.330 7.000 11.117 1.00 97.19 247 ILE A N 1
ATOM 1794 C CA . ILE A 1 247 ? -11.896 5.750 11.647 1.00 97.19 247 ILE A CA 1
ATOM 1795 C C . ILE A 1 247 ? -11.378 5.477 13.065 1.00 97.19 247 ILE A C 1
ATOM 1797 O O . ILE A 1 247 ? -12.170 5.161 13.952 1.00 97.19 247 ILE A O 1
ATOM 1801 N N . ILE A 1 248 ? -10.074 5.642 13.306 1.00 97.25 248 ILE A N 1
ATOM 1802 C CA . ILE A 1 248 ? -9.475 5.464 14.638 1.00 97.25 248 ILE A CA 1
ATOM 1803 C C . ILE A 1 248 ? -10.095 6.438 15.648 1.00 97.25 248 ILE A C 1
ATOM 1805 O O . ILE A 1 248 ? -10.469 6.023 16.744 1.00 97.25 248 ILE A O 1
ATOM 1809 N N . ILE A 1 249 ? -10.258 7.713 15.281 1.00 97.19 249 ILE A N 1
ATOM 1810 C CA . ILE A 1 249 ? -10.894 8.720 16.143 1.00 97.19 249 ILE A CA 1
ATOM 1811 C C . ILE A 1 249 ? -12.335 8.316 16.480 1.00 97.19 249 ILE A C 1
ATOM 1813 O O . ILE A 1 249 ? -12.725 8.373 17.646 1.00 97.19 249 ILE A O 1
ATOM 1817 N N . ILE A 1 250 ? -13.113 7.860 15.494 1.00 97.06 250 ILE A N 1
ATOM 1818 C CA . ILE A 1 250 ? -14.488 7.386 15.710 1.00 97.06 250 ILE A CA 1
ATOM 1819 C C . ILE A 1 250 ? -14.509 6.204 16.689 1.00 97.06 250 ILE A C 1
ATOM 1821 O O . ILE A 1 250 ? -15.314 6.200 17.620 1.00 97.06 250 ILE A O 1
ATOM 1825 N N . ILE A 1 251 ? -13.608 5.230 16.529 1.00 97.12 251 ILE A N 1
ATOM 1826 C CA . ILE A 1 251 ? -13.496 4.080 17.440 1.00 97.12 251 ILE A CA 1
ATOM 1827 C C . ILE A 1 251 ? -13.188 4.545 18.869 1.00 97.12 251 ILE A C 1
ATOM 1829 O O . ILE A 1 251 ? -13.834 4.088 19.811 1.00 97.12 251 ILE A O 1
ATOM 1833 N N . ILE A 1 252 ? -12.249 5.481 19.043 1.00 97.25 252 ILE A N 1
ATOM 1834 C CA . ILE A 1 252 ? -11.911 6.044 20.359 1.00 97.25 252 ILE A CA 1
ATOM 1835 C C . ILE A 1 252 ? -13.133 6.721 20.991 1.00 97.25 252 ILE A C 1
ATOM 1837 O O . ILE A 1 252 ? -13.425 6.480 22.162 1.00 97.25 252 ILE A O 1
ATOM 1841 N N . ILE A 1 253 ? -13.881 7.522 20.225 1.00 97.31 253 ILE A N 1
ATOM 1842 C CA . ILE A 1 253 ? -15.107 8.176 20.705 1.00 97.31 253 ILE A CA 1
ATOM 1843 C C . ILE A 1 253 ? -16.136 7.133 21.160 1.00 97.31 253 ILE A C 1
ATOM 1845 O O . ILE A 1 253 ? -16.703 7.271 22.244 1.00 97.31 253 ILE A O 1
ATOM 1849 N N . ILE A 1 254 ? -16.349 6.068 20.381 1.00 97.38 254 ILE A N 1
ATOM 1850 C CA . ILE A 1 254 ? -17.267 4.977 20.745 1.00 97.38 254 ILE A CA 1
ATOM 1851 C C . ILE A 1 254 ? -16.831 4.311 22.056 1.00 97.38 254 ILE A C 1
ATOM 1853 O O . ILE A 1 254 ? -17.663 4.104 22.939 1.00 97.38 254 ILE A O 1
ATOM 1857 N N . ILE A 1 255 ? -15.538 4.017 22.222 1.00 97.44 255 ILE A N 1
ATOM 1858 C CA . ILE A 1 255 ? -14.998 3.432 23.460 1.00 97.44 255 ILE A CA 1
ATOM 1859 C C . ILE A 1 255 ? -15.256 4.357 24.656 1.00 97.44 255 ILE A C 1
ATOM 1861 O O . ILE A 1 255 ? -15.719 3.892 25.697 1.00 97.44 255 ILE A O 1
ATOM 1865 N N . ILE A 1 256 ? -15.014 5.663 24.511 1.00 97.25 256 ILE A N 1
ATOM 1866 C CA . ILE A 1 256 ? -15.278 6.652 25.567 1.00 97.25 256 ILE A CA 1
ATOM 1867 C C . ILE A 1 256 ? -16.765 6.662 25.941 1.00 97.25 256 ILE A C 1
ATOM 1869 O O . ILE A 1 256 ? -17.093 6.632 27.126 1.00 97.25 256 ILE A O 1
ATOM 1873 N N . ILE A 1 257 ? -17.669 6.650 24.957 1.00 97.50 257 ILE A N 1
ATOM 1874 C CA . ILE A 1 257 ? -19.118 6.594 25.198 1.00 97.50 257 ILE A CA 1
ATOM 1875 C C . ILE A 1 257 ? -19.492 5.324 25.973 1.00 97.50 257 ILE A C 1
ATOM 1877 O O . ILE A 1 257 ? -20.235 5.406 26.950 1.00 97.50 257 ILE A O 1
ATOM 1881 N N . ILE A 1 258 ? -18.952 4.162 25.592 1.00 97.44 258 ILE A N 1
ATOM 1882 C CA . ILE A 1 258 ? -19.190 2.894 26.300 1.00 97.44 258 ILE A CA 1
ATOM 1883 C C . ILE A 1 258 ? -18.717 2.986 27.757 1.00 97.44 258 ILE A C 1
ATOM 1885 O O . ILE A 1 258 ? -19.454 2.596 28.661 1.00 97.44 258 ILE A O 1
ATOM 1889 N N . ILE A 1 259 ? -17.525 3.538 28.004 1.00 97.50 259 ILE A N 1
ATOM 1890 C CA . ILE A 1 259 ? -16.995 3.733 29.362 1.00 97.50 259 ILE A CA 1
ATOM 1891 C C . ILE A 1 259 ? -17.924 4.636 30.183 1.00 97.50 259 ILE A C 1
ATOM 1893 O O . ILE A 1 259 ? -18.251 4.299 31.320 1.00 97.50 259 ILE A O 1
ATOM 1897 N N . ILE A 1 260 ? -18.393 5.749 29.611 1.00 97.44 260 ILE A N 1
ATOM 1898 C CA . ILE A 1 260 ? -19.336 6.658 30.278 1.00 97.44 260 ILE A CA 1
ATOM 1899 C C . ILE A 1 260 ? -20.635 5.926 30.637 1.00 97.44 260 ILE A C 1
ATOM 1901 O O . ILE A 1 260 ? -21.107 6.044 31.766 1.00 97.44 260 ILE A O 1
ATOM 1905 N N . ILE A 1 261 ? -21.191 5.131 29.717 1.00 97.69 261 ILE A N 1
ATOM 1906 C CA . ILE A 1 261 ? -22.399 4.333 29.970 1.00 97.69 261 ILE A CA 1
ATOM 1907 C C . ILE A 1 261 ? -22.171 3.349 31.124 1.00 97.69 261 ILE A C 1
ATOM 1909 O O . ILE A 1 261 ? -23.005 3.264 32.023 1.00 97.69 261 ILE A O 1
ATOM 1913 N N . ILE A 1 262 ? -21.036 2.644 31.142 1.00 97.69 262 ILE A N 1
ATOM 1914 C CA . ILE A 1 262 ? -20.683 1.716 32.227 1.00 97.69 262 ILE A CA 1
ATOM 1915 C C . ILE A 1 262 ? -20.608 2.455 33.569 1.00 97.69 262 ILE A C 1
ATOM 1917 O O . ILE A 1 262 ? -21.177 1.987 34.554 1.00 97.69 262 ILE A O 1
ATOM 1921 N N . ILE A 1 263 ? -19.962 3.623 33.613 1.00 97.69 263 ILE A N 1
ATOM 1922 C CA . ILE A 1 263 ? -19.874 4.449 34.826 1.00 97.69 263 ILE A CA 1
ATOM 1923 C C . ILE A 1 263 ? -21.272 4.854 35.309 1.00 97.69 263 ILE A C 1
ATOM 1925 O O . ILE A 1 263 ? -21.568 4.718 36.495 1.00 97.69 263 ILE A O 1
ATOM 1929 N N . ILE A 1 264 ? -22.152 5.298 34.407 1.00 97.50 264 ILE A N 1
ATOM 1930 C CA . ILE A 1 264 ? -23.537 5.658 34.745 1.00 97.50 264 ILE A CA 1
ATOM 1931 C C . ILE A 1 264 ? -24.286 4.454 35.330 1.00 97.50 264 ILE A C 1
ATOM 1933 O O . ILE A 1 264 ? -24.939 4.589 36.362 1.00 97.50 264 ILE A O 1
ATOM 1937 N N . ILE A 1 265 ? -24.162 3.272 34.719 1.00 97.75 265 ILE A N 1
ATOM 1938 C CA . ILE A 1 265 ? -24.785 2.038 35.223 1.00 97.75 265 ILE A CA 1
ATOM 1939 C C . ILE A 1 265 ? -24.281 1.713 36.634 1.00 97.75 265 ILE A C 1
ATOM 1941 O O . ILE A 1 265 ? -25.087 1.422 37.515 1.00 97.75 265 ILE A O 1
ATOM 1945 N N . ILE A 1 266 ? -22.970 1.807 36.876 1.00 97.81 266 ILE A N 1
ATOM 1946 C CA . ILE A 1 266 ? -22.379 1.579 38.203 1.00 97.81 266 ILE A CA 1
ATOM 1947 C C . ILE A 1 266 ? -22.946 2.567 39.229 1.00 97.81 266 ILE A C 1
ATOM 1949 O O . ILE A 1 266 ? -23.344 2.153 40.317 1.00 97.81 266 ILE A O 1
ATOM 1953 N N . ILE A 1 267 ? -23.038 3.856 38.886 1.00 97.81 267 ILE A N 1
ATOM 1954 C CA . ILE A 1 267 ? -23.619 4.882 39.764 1.00 97.81 267 ILE A CA 1
ATOM 1955 C C . ILE A 1 267 ? -25.078 4.548 40.096 1.00 97.81 267 ILE A C 1
ATOM 1957 O O . ILE A 1 267 ? -25.464 4.603 41.263 1.00 97.81 267 ILE A O 1
ATOM 1961 N N . ILE A 1 268 ? -25.881 4.154 39.103 1.00 97.88 268 ILE A N 1
ATOM 1962 C CA . ILE A 1 268 ? -27.279 3.751 39.311 1.00 97.88 268 ILE A CA 1
ATOM 1963 C C . ILE A 1 268 ? -27.362 2.550 40.261 1.00 97.88 268 ILE A C 1
ATOM 1965 O O . ILE A 1 268 ? -28.159 2.572 41.197 1.00 97.88 268 ILE A O 1
ATOM 1969 N N . ILE A 1 269 ? -26.522 1.529 40.069 1.00 97.81 269 ILE A N 1
ATOM 1970 C CA . ILE A 1 269 ? -26.470 0.354 40.951 1.00 97.81 269 ILE A CA 1
ATOM 1971 C C . ILE A 1 269 ? -26.135 0.770 42.389 1.00 97.81 269 ILE A C 1
ATOM 1973 O O . ILE A 1 269 ? -26.807 0.331 43.321 1.00 97.81 269 ILE A O 1
ATOM 1977 N N . ILE A 1 270 ? -25.144 1.645 42.581 1.00 97.81 270 ILE A N 1
ATOM 1978 C CA . ILE A 1 270 ? -24.771 2.160 43.906 1.00 97.81 270 ILE A CA 1
ATOM 1979 C C . ILE A 1 270 ? -25.951 2.892 44.556 1.00 97.81 270 ILE A C 1
ATOM 1981 O O . ILE A 1 270 ? -26.255 2.641 45.721 1.00 97.81 270 ILE A O 1
ATOM 1985 N N . ILE A 1 271 ? -26.648 3.755 43.812 1.00 97.75 271 ILE A N 1
ATOM 1986 C CA . ILE A 1 271 ? -27.830 4.474 44.310 1.00 97.75 271 ILE A CA 1
ATOM 1987 C C . ILE A 1 271 ? -28.924 3.489 44.739 1.00 97.75 271 ILE A C 1
ATOM 1989 O O . ILE A 1 271 ? -29.481 3.633 45.826 1.00 97.75 271 ILE A O 1
ATOM 1993 N N . ILE A 1 272 ? -29.204 2.463 43.929 1.00 97.81 272 ILE A N 1
ATOM 1994 C CA . ILE A 1 272 ? -30.188 1.424 44.260 1.00 97.81 272 ILE A CA 1
ATOM 1995 C C . ILE A 1 272 ? -29.797 0.700 45.554 1.00 97.81 272 ILE A C 1
ATOM 1997 O O . ILE A 1 272 ? -30.639 0.528 46.433 1.00 97.81 272 ILE A O 1
ATOM 2001 N N . ILE A 1 273 ? -28.525 0.319 45.707 1.00 97.88 273 ILE A N 1
ATOM 2002 C CA . ILE A 1 273 ? -28.021 -0.329 46.927 1.00 97.88 273 ILE A CA 1
ATOM 2003 C C . ILE A 1 273 ? -28.217 0.580 48.146 1.00 97.88 273 ILE A C 1
ATOM 2005 O O . ILE A 1 273 ? -28.710 0.120 49.174 1.00 97.88 273 ILE A O 1
ATOM 2009 N N . ILE A 1 274 ? -27.887 1.869 48.035 1.00 97.88 274 ILE A N 1
ATOM 2010 C CA . ILE A 1 274 ? -28.081 2.846 49.117 1.00 97.88 274 ILE A CA 1
ATOM 2011 C C . ILE A 1 274 ? -29.562 2.941 49.504 1.00 97.88 274 ILE A C 1
ATOM 2013 O O . ILE A 1 274 ? -29.885 2.897 50.690 1.00 97.88 274 ILE A O 1
ATOM 2017 N N . ILE A 1 275 ? -30.468 3.020 48.525 1.00 98.00 275 ILE A N 1
ATOM 2018 C CA . ILE A 1 275 ? -31.917 3.057 48.773 1.00 98.00 275 ILE A CA 1
ATOM 2019 C C . ILE A 1 275 ? -32.372 1.794 49.514 1.00 98.00 275 ILE A C 1
ATOM 2021 O O . ILE A 1 275 ? -33.097 1.897 50.502 1.00 98.00 275 ILE A O 1
ATOM 2025 N N . ILE A 1 276 ? -31.918 0.611 49.089 1.00 98.06 276 ILE A N 1
ATOM 2026 C CA . ILE A 1 276 ? -32.240 -0.660 49.754 1.00 98.06 276 ILE A CA 1
ATOM 2027 C C . ILE A 1 276 ? -31.754 -0.650 51.209 1.00 98.06 276 ILE A C 1
ATOM 2029 O O . ILE A 1 276 ? -32.511 -1.015 52.107 1.00 98.06 276 ILE A O 1
ATOM 2033 N N . ILE A 1 277 ? -30.524 -0.192 51.464 1.00 98.00 277 ILE A N 1
ATOM 2034 C CA . ILE A 1 277 ? -29.971 -0.085 52.822 1.00 98.00 277 ILE A CA 1
ATOM 2035 C C . ILE A 1 277 ? -30.825 0.850 53.686 1.00 98.00 277 ILE A C 1
ATOM 2037 O O . ILE A 1 277 ? -31.163 0.496 54.815 1.00 98.00 277 ILE A O 1
ATOM 2041 N N . ILE A 1 278 ? -31.221 2.014 53.161 1.00 97.94 278 ILE A N 1
ATOM 2042 C CA . ILE A 1 278 ? -32.087 2.964 53.875 1.00 97.94 278 ILE A CA 1
ATOM 2043 C C . ILE A 1 278 ? -33.432 2.316 54.225 1.00 97.94 278 ILE A C 1
ATOM 2045 O O . ILE A 1 278 ? -33.882 2.425 55.365 1.00 97.94 278 ILE A O 1
ATOM 2049 N N . ILE A 1 279 ? -34.055 1.604 53.281 1.00 98.12 279 ILE A N 1
ATOM 2050 C CA . ILE A 1 279 ? -35.318 0.888 53.516 1.00 98.12 279 ILE A CA 1
ATOM 2051 C C . ILE A 1 279 ? -35.155 -0.147 54.636 1.00 98.12 279 ILE A C 1
ATOM 2053 O O . ILE A 1 279 ? -35.987 -0.202 55.539 1.00 98.12 279 ILE A O 1
ATOM 2057 N N . ILE A 1 280 ? -34.072 -0.932 54.620 1.00 98.06 280 ILE A N 1
ATOM 2058 C CA . ILE A 1 280 ? -33.782 -1.921 55.668 1.00 98.06 280 ILE A CA 1
ATOM 2059 C C . ILE A 1 280 ? -33.643 -1.242 57.036 1.00 98.06 280 ILE A C 1
ATOM 2061 O O . ILE A 1 280 ? -34.236 -1.707 58.008 1.00 98.06 280 ILE A O 1
ATOM 2065 N N . ILE A 1 281 ? -32.913 -0.125 57.120 1.00 98.19 281 ILE A N 1
ATOM 2066 C CA . ILE A 1 281 ? -32.751 0.637 58.367 1.00 98.19 281 ILE A CA 1
ATOM 2067 C C . ILE A 1 281 ? -34.109 1.126 58.887 1.00 98.19 281 ILE A C 1
ATOM 2069 O O . ILE A 1 281 ? -34.400 0.965 60.071 1.00 98.19 281 ILE A O 1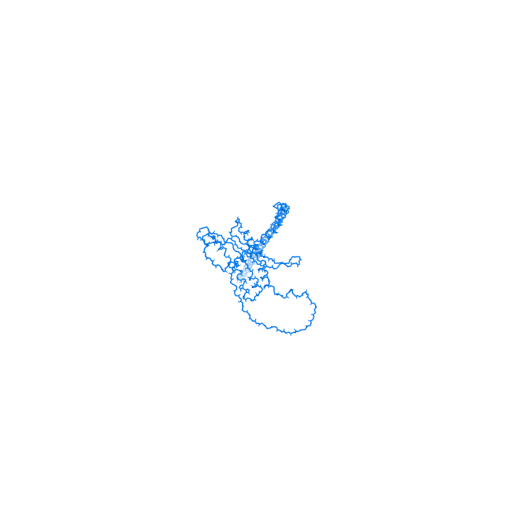
ATOM 2073 N N . ILE A 1 282 ? -34.962 1.673 58.015 1.00 98.19 282 ILE A N 1
ATOM 2074 C CA . ILE A 1 282 ? -36.310 2.128 58.386 1.00 98.19 282 ILE A CA 1
ATOM 2075 C C . ILE A 1 282 ? -37.141 0.965 58.943 1.00 98.19 282 ILE A C 1
ATOM 2077 O O . ILE A 1 282 ? -37.768 1.112 59.990 1.00 98.19 282 ILE A O 1
ATOM 2081 N N . ILE A 1 283 ? -37.115 -0.200 58.288 1.00 98.19 283 ILE A N 1
ATOM 2082 C CA . ILE A 1 283 ? -37.825 -1.400 58.755 1.00 98.19 283 ILE A CA 1
ATOM 2083 C C . ILE A 1 283 ? -37.330 -1.819 60.145 1.00 98.19 283 ILE A C 1
ATOM 2085 O O . ILE A 1 283 ? -38.145 -2.081 61.027 1.00 98.19 283 ILE A O 1
ATOM 2089 N N . ILE A 1 284 ? -36.012 -1.840 60.368 1.00 98.12 284 ILE A N 1
ATOM 2090 C CA . ILE A 1 284 ? -35.423 -2.174 61.673 1.00 98.12 284 ILE A CA 1
ATOM 2091 C C . ILE A 1 284 ? -35.899 -1.194 62.752 1.00 98.12 284 ILE A C 1
ATOM 2093 O O . ILE A 1 284 ? -36.310 -1.629 63.826 1.00 98.12 284 ILE A O 1
ATOM 2097 N N . ILE A 1 285 ? -35.896 0.112 62.468 1.00 98.19 285 ILE A N 1
ATOM 2098 C CA . ILE A 1 285 ? -36.377 1.137 63.407 1.00 98.19 285 ILE A CA 1
ATOM 2099 C C . ILE A 1 285 ? -37.851 0.901 63.753 1.00 98.19 285 ILE A C 1
ATOM 2101 O O . ILE A 1 285 ? -38.206 0.912 64.929 1.00 98.19 285 ILE A O 1
ATOM 2105 N N . ILE A 1 286 ? -38.702 0.639 62.755 1.00 98.19 286 ILE A N 1
ATOM 2106 C CA . ILE A 1 286 ? -40.128 0.351 62.970 1.00 98.19 286 ILE A CA 1
ATOM 2107 C C . ILE A 1 286 ? -40.301 -0.876 63.874 1.00 98.19 286 ILE A C 1
ATOM 2109 O O . ILE A 1 286 ? -41.077 -0.826 64.826 1.00 98.19 286 ILE A O 1
ATOM 2113 N N . ILE A 1 287 ? -39.557 -1.956 63.619 1.00 98.19 287 ILE A N 1
ATOM 2114 C CA . ILE A 1 287 ? -39.600 -3.173 64.442 1.00 98.19 287 ILE A CA 1
ATOM 2115 C C . ILE A 1 287 ? -39.202 -2.865 65.890 1.00 98.19 287 ILE A C 1
ATOM 2117 O O . ILE A 1 287 ? -39.901 -3.279 66.812 1.00 98.19 287 ILE A O 1
ATOM 2121 N N . ILE A 1 288 ? -38.119 -2.111 66.103 1.00 98.19 288 ILE A N 1
ATOM 2122 C CA . ILE A 1 288 ? -37.665 -1.720 67.446 1.00 98.19 288 ILE A CA 1
ATOM 2123 C C . ILE A 1 288 ? -38.748 -0.916 68.172 1.00 98.19 288 ILE A C 1
ATOM 2125 O O . ILE A 1 288 ? -39.045 -1.202 69.330 1.00 98.19 288 ILE A O 1
ATOM 2129 N N . VAL A 1 289 ? -39.371 0.054 67.499 1.00 98.25 289 VAL A N 1
ATOM 2130 C CA . VAL A 1 289 ? -40.452 0.865 68.078 1.00 98.25 289 VAL A CA 1
ATOM 2131 C C . VAL A 1 289 ? -41.641 -0.008 68.477 1.00 98.25 289 VAL A C 1
ATOM 2133 O O . VAL A 1 289 ? -42.145 0.131 69.589 1.00 98.25 289 VAL A O 1
ATOM 2136 N N . ILE A 1 290 ? -42.059 -0.941 67.617 1.00 98.06 290 ILE A N 1
ATOM 2137 C CA . ILE A 1 290 ? -43.148 -1.880 67.923 1.00 98.06 290 ILE A CA 1
ATOM 2138 C C . ILE A 1 290 ? -42.807 -2.721 69.159 1.00 98.06 290 ILE A C 1
ATOM 2140 O O . ILE A 1 290 ? -43.644 -2.861 70.048 1.00 98.06 290 ILE A O 1
ATOM 2144 N N . ILE A 1 291 ? -41.581 -3.245 69.248 1.00 98.00 291 ILE A N 1
ATOM 2145 C CA . ILE A 1 291 ? -41.127 -4.027 70.406 1.00 98.00 291 ILE A CA 1
ATOM 2146 C C . ILE A 1 291 ? -41.190 -3.187 71.687 1.00 98.00 291 ILE A C 1
ATOM 2148 O O . ILE A 1 291 ? -41.701 -3.663 72.697 1.00 98.00 291 ILE A O 1
ATOM 2152 N N . ILE A 1 292 ? -40.715 -1.938 71.650 1.00 97.88 292 ILE A N 1
ATOM 2153 C CA . ILE A 1 292 ? -40.761 -1.029 72.804 1.00 97.88 292 ILE A CA 1
ATOM 2154 C C . ILE A 1 292 ? -42.207 -0.788 73.249 1.00 97.88 292 ILE A C 1
ATOM 2156 O O . ILE A 1 292 ? -42.493 -0.887 74.439 1.00 97.88 292 ILE A O 1
ATOM 2160 N N . ILE A 1 293 ? -43.120 -0.522 72.308 1.00 97.88 293 ILE A N 1
ATOM 2161 C CA . ILE A 1 293 ? -44.545 -0.325 72.610 1.00 97.88 293 ILE A CA 1
ATOM 2162 C C . ILE A 1 293 ? -45.118 -1.566 73.300 1.00 97.88 293 ILE A C 1
ATOM 2164 O O . ILE A 1 293 ? -45.741 -1.437 74.347 1.00 97.88 293 ILE A O 1
ATOM 2168 N N . ILE A 1 294 ? -44.857 -2.764 72.764 1.00 97.75 294 ILE A N 1
ATOM 2169 C CA . ILE A 1 294 ? -45.327 -4.026 73.354 1.00 97.75 294 ILE A CA 1
ATOM 2170 C C . ILE A 1 294 ? -44.802 -4.198 74.784 1.00 97.75 294 ILE A C 1
ATOM 2172 O O . ILE A 1 294 ? -45.565 -4.574 75.668 1.00 97.75 294 ILE A O 1
ATOM 2176 N N . ILE A 1 295 ? -43.517 -3.915 75.022 1.00 97.56 295 ILE A N 1
ATOM 2177 C CA . ILE A 1 295 ? -42.912 -4.022 76.358 1.00 97.56 295 ILE A CA 1
ATOM 2178 C C . ILE A 1 295 ? -43.592 -3.068 77.344 1.00 97.56 295 ILE A C 1
ATOM 2180 O O . ILE A 1 295 ? -43.895 -3.480 78.461 1.00 97.56 295 ILE A O 1
ATOM 2184 N N . ILE A 1 296 ? -43.850 -1.822 76.936 1.00 97.56 296 ILE A N 1
ATOM 2185 C CA . ILE A 1 296 ? -44.535 -0.830 77.776 1.00 97.56 296 ILE A CA 1
ATOM 2186 C C . ILE A 1 296 ? -45.958 -1.302 78.094 1.00 97.56 296 ILE A C 1
ATOM 2188 O O . ILE A 1 296 ? -46.332 -1.351 79.259 1.00 97.56 296 ILE A O 1
ATOM 2192 N N . THR A 1 297 ? -46.724 -1.724 77.082 1.00 97.62 297 THR A N 1
ATOM 2193 C CA . THR A 1 297 ? -48.111 -2.186 77.258 1.00 97.62 297 THR A CA 1
ATOM 2194 C C . THR A 1 297 ? -48.227 -3.452 78.111 1.00 97.62 297 THR A C 1
ATOM 2196 O O . THR A 1 297 ? -49.249 -3.652 78.749 1.00 97.62 297 THR A O 1
ATOM 2199 N N . LEU A 1 298 ? -47.212 -4.321 78.128 1.00 97.12 298 LEU A N 1
ATOM 2200 C CA . LEU A 1 298 ? -47.205 -5.520 78.976 1.00 97.12 298 LEU A CA 1
ATOM 2201 C C . LEU A 1 298 ? -46.839 -5.238 80.441 1.00 97.12 298 LEU A C 1
ATOM 2203 O O . LEU A 1 298 ? -47.058 -6.108 81.282 1.00 97.12 298 LEU A O 1
ATOM 2207 N N . HIS A 1 299 ? -46.221 -4.091 80.736 1.00 96.56 299 HIS A N 1
ATOM 2208 C CA . HIS A 1 299 ? -45.772 -3.741 82.085 1.00 96.56 299 HIS A CA 1
ATOM 2209 C C . HIS A 1 299 ? -46.793 -2.872 82.850 1.00 96.56 299 HIS A C 1
ATOM 2211 O O . HIS A 1 299 ? -46.728 -2.805 84.080 1.00 96.56 299 HIS A O 1
ATOM 2217 N N . GLU A 1 300 ? -47.708 -2.199 82.155 1.00 90.69 300 GLU A N 1
ATOM 2218 C CA . GLU A 1 300 ? -48.856 -1.499 82.762 1.00 90.69 300 GLU A CA 1
ATOM 2219 C C . GLU A 1 300 ? -49.988 -2.465 83.142 1.00 90.69 300 GLU A C 1
ATOM 2221 O O . GLU A 1 300 ? -50.566 -2.268 84.237 1.00 90.69 300 GLU A O 1
#

pLDDT: mean 73.26, std 22.4, range [29.48, 98.25]

Secondary structure (DSSP, 8-state):
-HHHHHHHHHHHHHHT-HHHHHHHTT-EEEEEEE--SSSSPPEEEEEEEEEEEEEEETTEEEEEEEEEEEEESSTTSSHHHHHHHHHHHHHHHTHHHHHHHHHHHS-TTSSS-SS---------PPP----PPP----------------S-------SSSHHHHHHHHHHHHHHHHHHHHHHHHGGG-----HHHHHHHHHHHHHHHHHHHHHHHHHHHHHHHHHHHHHHHHHHHHHHHHHHHHHHHHHHHHHHHHHHHHHHHHHHHHHHHHHHHHHHHHHHHHHHHHHHHHHHHHHH-

Sequence (300 aa):
MVKEQHNKVTIARAAGDSGILHQARFTFLGTITAPAAGTEPPTVVSAGLFYPRWCSRDGVEMPHMYVELLCCNSPGRGYGSILLSHIEQFTAAGVDHLSAAFTCCGGADAMTAVQQVSGAAGTAPCPHKGQAQPQLAPVILSASALQVVDAAGIATVKAAGQAAVIIAAASVAAAAAATVAAAKRIRGVKLLSVESARSFYERHGNELRITTIIIIIIIIIIIIIIIIIIIIIIIIIIIIIIIIIIIIIIIIIIIIIIIIIIIIIIIIIIIIIIIIIIIIIIIIIIIIVIIIIIIITLHE

Foldseek 3Di:
DVVVLVVVCVVCVVVVPPPSVLQNVFWDKDWDWDDDPDPDDTDTQKIWTKGWDWDDDPNDIDIDIDTPDIDGNDPPPCPSVVSVVVVVVCCVVCPVVVVVSVCVVDDPPPPPPPDDDDDDDDDDDDDDDDDDDDDDDDDDPDPPPPPPPPPPDDDDDDDDCPVVVVVVVVVVVVVVVVVVVVVVVCVPPPPCDPVNVVVVCVVVVVVVVVVVVVVVVVVVVVVVVVVVVVVVVVVVVVVVVVVVVVVVVVVVVVVVVVVVVVVVVVVVVVVVVVVVVVVVVVVVVVVVVVVVVVVVVVVD

Radius of gyration: 53.0 Å; chains: 1; bounding box: 120×67×161 Å